Protein 4NES (pdb70)

Sequence (356 aa):
KLSIILGTRPEIIKLSPIIRALEKTNIDWHIIHTNQHYSENDKIFFEELNLPNPKYNLNIGSGTHGEQTGKLIEIEKVLLKEKPDVVVVQGDTNTVLAGALVASKLKIDVAHVEAGLRSFDRNPEEINRVLTDHISSYLFAPTEIAKNNLLREGIEENKIFVVGNTIVDATLQNLKIAEKNENVRAFFNSVVDDYFLLTLHRAENVDNKERLKNIVEGIFEIIEIYDKAIIFSIHPRTKKRLKEFNLFDKLKSNKKIKIIEPVGYLEFLLEKNAELILTDSGGVQEEACILKVPCITLRDNTERPETVEVGANILVGDNKEKLIKAVEILNKKRNWKNPFGNGKSGERIVRILTYG

Structure (mmCIF, N/CA/C/O backbone):
data_4NES
#
_entry.id   4NES
#
_cell.length_a   130.869
_cell.length_b   52.743
_cell.length_c   59.428
_cell.angle_alpha   90.00
_cell.angle_beta   94.62
_cell.angle_gamma   90.00
#
_symmetry.space_group_name_H-M   'C 1 2 1'
#
loop_
_entity.id
_entity.type
_entity.pdbx_description
1 polymer 'UDP-N-acetylglucosamine 2-epimerase'
2 non-polymer URIDINE-DIPHOSPHATE-N-ACETYLGLUCOSAMINE
3 non-polymer "URIDINE-5'-DIPHOSPHATE"
4 water water
#
loop_
_atom_site.group_PDB
_atom_site.id
_atom_site.type_symbol
_atom_site.label_atom_id
_atom_site.label_alt_id
_atom_site.label_comp_id
_atom_site.label_asym_id
_atom_site.label_entity_id
_atom_site.label_seq_id
_atom_site.pdbx_PDB_ins_code
_atom_site.Cartn_x
_atom_site.Cartn_y
_atom_site.Cartn_z
_atom_site.occupancy
_atom_site.B_iso_or_equiv
_atom_site.auth_seq_id
_atom_site.auth_comp_id
_atom_site.auth_asym_id
_atom_site.auth_atom_id
_atom_site.pdbx_PDB_model_num
ATOM 9 N N . LYS A 1 2 ? 47.996 23.890 10.184 1.00 19.63 2 LYS A N 1
ATOM 10 C CA . LYS A 1 2 ? 47.676 22.898 11.185 1.00 14.50 2 LYS A CA 1
ATOM 11 C C . LYS A 1 2 ? 48.041 23.448 12.556 1.00 12.94 2 LYS A C 1
ATOM 12 O O . LYS A 1 2 ? 49.136 23.991 12.759 1.00 15.63 2 LYS A O 1
ATOM 18 N N . LEU A 1 3 ? 47.132 23.272 13.504 1.00 11.36 3 LEU A N 1
ATOM 19 C CA . LEU A 1 3 ? 47.290 23.807 14.841 1.00 11.88 3 LEU A CA 1
ATOM 20 C C . LEU A 1 3 ? 47.228 22.665 15.846 1.00 11.06 3 LEU A C 1
ATOM 21 O O . LEU A 1 3 ? 46.348 21.807 15.761 1.00 11.50 3 LEU A O 1
ATOM 26 N N . SER A 1 4 ? 48.148 22.660 16.805 1.00 10.90 4 SER A N 1
ATOM 27 C CA . SER A 1 4 ? 48.083 21.707 17.913 1.00 11.05 4 SER A CA 1
ATOM 28 C C . SER A 1 4 ? 47.871 22.453 19.220 1.00 12.35 4 SER A C 1
ATOM 29 O O . SER A 1 4 ? 48.610 23.388 19.532 1.00 11.89 4 SER A O 1
ATOM 32 N N . ILE A 1 5 ? 46.864 22.047 19.982 1.00 8.91 5 ILE A N 1
ATOM 33 C CA . ILE A 1 5 ? 46.689 22.536 21.344 1.00 9.06 5 ILE A CA 1
ATOM 34 C C . ILE A 1 5 ? 47.320 21.522 22.276 1.00 8.80 5 ILE A C 1
ATOM 35 O O . ILE A 1 5 ? 47.018 20.332 22.192 1.00 11.65 5 ILE A O 1
ATOM 40 N N . ILE A 1 6 ? 48.220 21.976 23.143 1.00 7.44 6 ILE A N 1
ATOM 41 C CA . ILE A 1 6 ? 48.827 21.098 24.132 1.00 7.87 6 ILE A CA 1
ATOM 42 C C . ILE A 1 6 ? 48.343 21.516 25.512 1.00 9.70 6 ILE A C 1
ATOM 43 O O . ILE A 1 6 ? 48.484 22.677 25.888 1.00 10.59 6 ILE A O 1
ATOM 48 N N . LEU A 1 7 ? 47.756 20.575 26.248 1.00 6.85 7 LEU A N 1
ATOM 49 C CA . LEU A 1 7 ? 47.243 20.852 27.585 1.00 7.51 7 LEU A CA 1
ATOM 50 C C . LEU A 1 7 ? 47.511 19.681 28.523 1.00 8.73 7 LEU A C 1
ATOM 51 O O . LEU A 1 7 ? 47.794 18.564 28.084 1.00 8.61 7 LEU A O 1
ATOM 56 N N . GLY A 1 8 ? 47.397 19.938 29.819 1.00 9.06 8 GLY A N 1
ATOM 57 C CA . GLY A 1 8 ? 47.607 18.881 30.789 1.00 10.36 8 GLY A CA 1
ATOM 58 C C . GLY A 1 8 ? 46.690 18.843 31.999 1.00 8.01 8 GLY A C 1
ATOM 59 O O . GLY A 1 8 ? 46.514 17.782 32.574 1.00 9.44 8 GLY A O 1
ATOM 60 N N . THR A 1 9 ? 46.130 19.986 32.394 1.00 8.82 9 THR A N 1
ATOM 61 C CA . THR A 1 9 ? 45.549 20.135 33.740 1.00 8.79 9 THR A CA 1
ATOM 62 C C . THR A 1 9 ? 44.163 20.764 33.728 1.00 7.83 9 THR A C 1
ATOM 63 O O . THR A 1 9 ? 43.776 21.421 32.761 1.00 7.92 9 THR A O 1
ATOM 67 N N . ARG A 1 10 ? 43.439 20.574 34.830 1.00 6.64 10 ARG A N 1
ATOM 68 C CA . ARG A 1 10 ? 42.119 21.175 35.034 1.00 7.71 10 ARG A CA 1
ATOM 69 C C . ARG A 1 10 ? 41.959 22.636 34.556 1.00 7.98 10 ARG A C 1
ATOM 70 O O . ARG A 1 10 ? 41.098 22.909 33.722 1.00 7.72 10 ARG A O 1
ATOM 78 N N . PRO A 1 11 ? 42.767 23.582 35.076 1.00 7.29 11 PRO A N 1
ATOM 79 C CA . PRO A 1 11 ? 42.545 24.980 34.662 1.00 7.88 11 PRO A CA 1
ATOM 80 C C . PRO A 1 11 ? 42.793 25.230 33.182 1.00 8.85 11 PRO A C 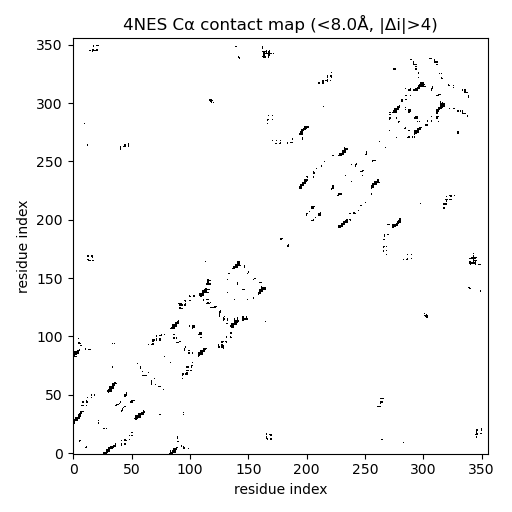1
ATOM 81 O O . PRO A 1 11 ? 42.125 26.092 32.601 1.00 9.06 11 PRO A O 1
ATOM 85 N N . GLU A 1 12 ? 43.723 24.498 32.574 1.00 6.84 12 GLU A N 1
ATOM 86 C CA . GLU A 1 12 ? 43.988 24.639 31.144 1.00 8.13 12 GLU A CA 1
ATOM 87 C C . GLU A 1 12 ? 42.789 24.209 30.328 1.00 7.75 12 GLU A C 1
ATOM 88 O O . GLU A 1 12 ? 42.457 24.844 29.324 1.00 9.21 12 GLU A O 1
ATOM 94 N N . ILE A 1 13 ? 42.146 23.116 30.733 1.00 7.10 13 ILE A N 1
ATOM 95 C CA . ILE A 1 13 ? 41.020 22.599 29.967 1.00 8.12 13 ILE A CA 1
ATOM 96 C C . ILE A 1 13 ? 39.907 23.648 29.958 1.00 7.72 13 ILE A C 1
ATOM 97 O O . ILE A 1 13 ? 39.314 23.959 28.912 1.00 9.05 13 ILE A O 1
ATOM 102 N N . ILE A 1 14 ? 39.649 24.225 31.121 1.00 7.22 14 ILE A N 1
ATOM 103 C CA . ILE A 1 14 ? 38.596 25.226 31.255 1.00 6.96 14 ILE A CA 1
ATOM 104 C C . ILE A 1 14 ? 38.933 26.467 30.422 1.00 6.70 14 ILE A C 1
ATOM 105 O O . ILE A 1 14 ? 38.094 26.951 29.649 1.00 7.43 14 ILE A O 1
ATOM 110 N N . LYS A 1 15 ? 40.160 26.964 30.543 1.00 7.47 15 LYS A N 1
ATOM 111 C CA . LYS A 1 15 ? 40.535 28.194 29.857 1.00 5.93 15 LYS A CA 1
ATOM 112 C C . LYS A 1 15 ? 40.758 28.037 28.355 1.00 8.47 15 LYS A C 1
ATOM 113 O O . LYS A 1 15 ? 40.719 29.019 27.614 1.00 8.33 15 LYS A O 1
ATOM 119 N N . LEU A 1 16 ? 40.985 26.810 27.902 1.00 7.29 16 LEU A N 1
ATOM 120 C CA . LEU A 1 16 ? 41.082 26.542 26.466 1.00 8.11 16 LEU A CA 1
ATOM 121 C C . LEU A 1 16 ? 39.726 26.258 25.841 1.00 7.85 16 LEU A C 1
ATOM 122 O O . LEU A 1 16 ? 39.586 26.333 24.618 1.00 8.15 16 LEU A O 1
ATOM 127 N N . SER A 1 17 ? 38.722 25.941 26.653 1.00 7.99 17 SER A N 1
ATOM 128 C CA . SER A 1 17 ? 37.395 25.641 26.105 1.00 8.62 17 SER A CA 1
ATOM 129 C C . SER A 1 17 ? 36.810 26.726 25.173 1.00 8.57 17 SER A C 1
ATOM 130 O O . SER A 1 17 ? 36.227 26.382 24.136 1.00 8.85 17 SER A O 1
ATOM 133 N N . PRO A 1 18 ? 36.986 28.025 25.498 1.00 8.38 18 PRO A N 1
ATOM 134 C CA . PRO A 1 18 ? 36.468 29.022 24.550 1.00 9.93 18 PRO A CA 1
ATOM 135 C C . PRO A 1 18 ? 37.247 29.069 23.241 1.00 8.94 18 PRO A C 1
ATOM 136 O O . PRO A 1 18 ? 36.675 29.450 22.203 1.00 9.25 18 PRO A O 1
ATOM 140 N N . ILE A 1 19 ? 38.529 28.715 23.276 1.00 8.42 19 ILE A N 1
ATOM 141 C CA . ILE A 1 19 ? 39.322 28.637 22.050 1.00 8.95 19 ILE A CA 1
ATOM 142 C C . ILE A 1 19 ? 38.868 27.460 21.193 1.00 8.36 19 ILE A C 1
ATOM 143 O O . ILE A 1 19 ? 38.695 27.584 19.964 1.00 9.06 19 ILE A O 1
ATOM 148 N N . ILE A 1 20 ? 38.622 26.328 21.841 1.00 10.09 20 ILE A N 1
ATOM 149 C CA . ILE A 1 20 ? 38.054 25.172 21.162 1.00 10.50 20 ILE A CA 1
ATOM 150 C C . ILE A 1 20 ? 36.686 25.500 20.555 1.00 10.16 20 ILE A C 1
ATOM 151 O O . ILE A 1 20 ? 36.432 25.145 19.392 1.00 10.56 20 ILE A O 1
ATOM 156 N N . ARG A 1 21 ? 35.822 26.199 21.294 1.00 11.17 21 ARG A N 1
ATOM 157 C CA . ARG A 1 21 ? 34.508 26.604 20.760 1.00 9.86 21 ARG A CA 1
ATOM 158 C C . ARG A 1 21 ? 34.677 27.427 19.481 1.00 12.51 21 ARG A C 1
ATOM 159 O O . ARG A 1 21 ? 33.960 27.234 18.478 1.00 12.64 21 ARG A O 1
ATOM 167 N N . ALA A 1 22 ? 35.652 28.328 19.503 1.00 10.00 22 ALA A N 1
ATOM 168 C CA . ALA A 1 22 ? 35.911 29.175 18.345 1.00 12.05 22 ALA A CA 1
ATOM 169 C C . ALA A 1 22 ? 36.493 28.387 17.171 1.00 10.66 22 ALA A C 1
ATOM 170 O O . ALA A 1 22 ? 36.073 28.579 16.026 1.00 11.96 22 ALA A O 1
ATOM 172 N N . LEU A 1 23 ? 37.452 27.503 17.441 1.00 10.95 23 LEU A N 1
ATOM 173 C CA . LEU A 1 23 ? 38.037 26.661 16.400 1.00 12.01 23 LEU A CA 1
ATOM 174 C C . LEU A 1 23 ? 37.007 25.782 15.696 1.00 12.74 23 LEU A C 1
ATOM 175 O O . LEU A 1 23 ? 37.134 25.515 14.495 1.00 12.29 23 LEU A O 1
ATOM 180 N N . GLU A 1 24 ? 36.002 25.325 16.439 1.00 12.29 24 GLU A N 1
ATOM 181 C CA . GLU A 1 24 ? 34.951 24.476 15.877 1.00 16.43 24 GLU A CA 1
ATOM 182 C C . GLU A 1 24 ? 34.130 25.180 14.810 1.00 15.81 24 GLU A C 1
ATOM 183 O O . GLU A 1 24 ? 33.486 24.524 13.989 1.00 22.17 24 GLU A O 1
ATOM 189 N N . LYS A 1 25 ? 34.147 26.506 14.815 1.00 12.56 25 LYS A N 1
ATOM 190 C CA . LYS A 1 25 ? 33.390 27.282 13.828 1.00 13.65 25 LYS A CA 1
ATOM 191 C C . LYS A 1 25 ? 34.232 27.629 12.606 1.00 18.57 25 LYS A C 1
ATOM 192 O O . LYS A 1 25 ? 33.812 28.433 11.770 1.00 27.41 25 LYS A O 1
ATOM 198 N N . THR A 1 26 ? 35.416 27.037 12.500 1.00 15.90 26 THR A N 1
ATOM 199 C CA . THR A 1 26 ? 36.317 27.333 11.393 1.00 14.92 26 THR A CA 1
ATOM 200 C C . THR A 1 26 ? 36.661 26.091 10.592 1.00 16.64 26 THR A C 1
ATOM 201 O O . THR A 1 26 ? 36.298 24.973 10.960 1.00 17.22 26 THR A O 1
ATOM 205 N N . ASN A 1 27 ? 37.395 26.296 9.497 1.00 12.60 27 ASN A N 1
ATOM 206 C CA . ASN A 1 27 ? 37.918 25.204 8.691 1.00 12.98 27 ASN A CA 1
ATOM 207 C C . ASN A 1 27 ? 39.335 24.785 9.091 1.00 13.18 27 ASN A C 1
ATOM 208 O O . ASN A 1 27 ? 40.002 24.040 8.364 1.00 15.67 27 ASN A O 1
ATOM 213 N N . ILE A 1 28 ? 39.801 25.256 10.245 1.00 12.19 28 ILE A N 1
ATOM 214 C CA . ILE A 1 28 ? 41.176 24.994 10.663 1.00 14.25 28 ILE A CA 1
ATOM 215 C C . ILE A 1 28 ? 41.340 23.517 11.023 1.00 13.33 28 ILE A C 1
ATOM 216 O O . ILE A 1 28 ? 40.459 22.919 11.650 1.00 16.94 28 ILE A O 1
ATOM 221 N N . ASP A 1 29 ? 42.452 22.933 10.588 1.00 14.11 29 ASP A N 1
ATOM 222 C CA . ASP A 1 29 ? 42.839 21.585 10.981 1.00 12.84 29 ASP A CA 1
ATOM 223 C C . ASP A 1 29 ? 43.537 21.659 12.341 1.00 12.84 29 ASP A C 1
ATOM 224 O O . ASP A 1 29 ? 44.660 22.155 12.443 1.00 14.68 29 ASP A O 1
ATOM 229 N N . TRP A 1 30 ? 42.871 21.167 13.375 1.00 11.37 30 TRP A N 1
ATOM 230 C CA . TRP A 1 30 ? 43.420 21.249 14.722 1.00 12.04 30 TRP A CA 1
ATOM 231 C C . TRP A 1 30 ? 43.101 20.006 15.537 1.00 12.89 30 TRP A C 1
ATOM 232 O O . TRP A 1 30 ? 42.108 19.316 15.291 1.00 15.69 30 TRP A O 1
ATOM 243 N N . HIS A 1 31 ? 43.944 19.737 16.528 1.00 11.83 31 HIS A N 1
ATOM 244 C CA . HIS A 1 31 ? 43.711 18.638 17.449 1.00 11.27 31 HIS A CA 1
ATOM 245 C C . HIS A 1 31 ? 44.369 18.941 18.778 1.00 9.49 31 HIS A C 1
ATOM 246 O O . HIS A 1 31 ? 45.129 19.909 18.895 1.00 11.99 31 HIS A O 1
ATOM 253 N N . ILE A 1 32 ? 44.075 18.105 19.768 1.00 10.59 32 ILE A N 1
ATOM 254 C CA . ILE A 1 32 ? 44.575 18.289 21.121 1.00 9.83 32 ILE A CA 1
ATOM 255 C C . ILE A 1 32 ? 45.583 17.201 21.444 1.00 10.27 32 ILE A C 1
ATOM 256 O O . ILE A 1 32 ? 45.343 16.004 21.208 1.00 10.71 32 ILE A O 1
ATOM 261 N N . ILE A 1 33 ? 46.715 17.632 21.990 1.00 8.76 33 ILE A N 1
ATOM 262 C CA . ILE A 1 33 ? 47.684 16.745 22.614 1.00 9.25 33 ILE A CA 1
ATOM 263 C C . ILE A 1 33 ? 47.549 16.923 24.125 1.00 9.77 33 ILE A C 1
ATOM 264 O O . ILE A 1 33 ? 47.763 18.014 24.662 1.00 8.77 33 ILE A O 1
ATOM 269 N N . HIS A 1 34 ? 47.172 15.849 24.809 1.00 9.51 34 HIS A N 1
ATOM 270 C CA . HIS A 1 34 ? 46.991 15.870 26.255 1.00 9.88 34 HIS A CA 1
ATOM 271 C C . HIS A 1 34 ? 48.206 15.187 26.895 1.00 10.36 34 HIS A C 1
ATOM 272 O O . HIS A 1 34 ? 48.508 14.038 26.575 1.00 10.22 34 HIS A O 1
ATOM 279 N N . THR A 1 35 ? 48.919 15.883 27.780 1.00 8.95 35 THR A N 1
ATOM 280 C CA . THR A 1 35 ? 50.039 15.247 28.471 1.00 8.58 35 THR A CA 1
ATOM 281 C C . THR A 1 35 ? 49.555 14.311 29.566 1.00 10.71 35 THR A C 1
ATOM 282 O O . THR A 1 35 ? 50.328 13.491 30.080 1.00 10.63 35 THR A O 1
ATOM 286 N N . ASN A 1 36 ? 48.288 14.464 29.948 1.00 9.81 36 ASN A N 1
ATOM 287 C CA . ASN A 1 36 ? 47.708 13.721 31.057 1.00 8.76 36 ASN A CA 1
ATOM 288 C C . ASN A 1 36 ? 48.480 13.974 32.340 1.00 8.84 36 ASN A C 1
ATOM 289 O O . ASN A 1 36 ? 48.625 13.076 33.168 1.00 10.90 36 ASN A O 1
ATOM 294 N N . GLN A 1 37 ? 48.970 15.205 32.489 1.00 8.39 37 GLN A N 1
ATOM 295 C CA . GLN A 1 37 ? 49.532 15.657 33.754 1.00 8.01 37 GLN A CA 1
ATOM 296 C C . GLN A 1 37 ? 48.502 15.440 34.854 1.00 8.78 37 GLN A C 1
ATOM 297 O O . GLN A 1 37 ? 48.816 14.913 35.921 1.00 10.35 37 GLN A O 1
ATOM 303 N N . HIS A 1 38 ? 47.264 15.851 34.573 1.00 8.11 38 HIS A N 1
ATOM 304 C CA . HIS A 1 38 ? 46.108 15.489 35.391 1.00 10.62 38 HIS A CA 1
ATOM 305 C C . HIS A 1 38 ? 45.389 14.317 34.750 1.00 9.82 38 HIS A C 1
ATOM 306 O O . HIS A 1 38 ? 45.274 14.258 33.522 1.00 12.34 38 HIS A O 1
ATOM 313 N N . TYR A 1 39 ? 44.905 13.395 35.583 1.00 10.88 39 TYR A N 1
ATOM 314 C CA . TYR A 1 39 ? 44.404 12.101 35.115 1.00 10.24 39 TYR A CA 1
ATOM 315 C C . TYR A 1 39 ? 43.207 11.623 35.931 1.00 10.60 39 TYR A C 1
ATOM 316 O O . TYR A 1 39 ? 42.388 10.846 35.428 1.00 11.90 39 TYR A O 1
ATOM 325 N N . SER A 1 40 ? 43.104 12.058 37.185 1.00 11.57 40 SER A N 1
ATOM 326 C CA . SER A 1 40 ? 41.947 11.693 38.001 1.00 10.76 40 SER A CA 1
ATOM 327 C C . SER A 1 40 ? 40.696 12.211 37.303 1.00 10.61 40 SER A C 1
ATOM 328 O O . SER A 1 40 ? 40.712 13.305 36.742 1.00 11.77 40 SER A O 1
ATOM 331 N N . GLU A 1 41 ? 39.622 11.422 37.304 1.00 11.26 41 GLU A N 1
ATOM 332 C CA . GLU A 1 41 ? 38.428 11.783 36.540 1.00 12.88 41 GLU A CA 1
ATOM 333 C C . GLU A 1 41 ? 37.852 13.146 36.913 1.00 11.22 41 GLU A C 1
ATOM 334 O O . GLU A 1 41 ? 37.457 13.918 36.037 1.00 10.41 41 GLU A O 1
ATOM 340 N N . ASN A 1 42 ? 37.831 13.451 38.205 1.00 10.91 42 ASN A N 1
ATOM 341 C CA . ASN A 1 42 ? 37.342 14.758 38.655 1.00 12.39 42 ASN A CA 1
ATOM 342 C C . ASN A 1 42 ? 38.300 15.936 38.435 1.00 11.90 42 ASN A C 1
ATOM 343 O O . ASN A 1 42 ? 37.973 17.066 38.803 1.00 12.07 42 ASN A O 1
ATOM 356 N N . ASP A 1 44 ? 39.866 16.037 35.229 1.00 10.43 44 ASP A N 1
ATOM 357 C CA . ASP A 1 44 ? 40.162 15.921 33.808 1.00 10.35 44 ASP A CA 1
ATOM 358 C C . ASP A 1 44 ? 38.949 15.517 32.969 1.00 9.94 44 ASP A C 1
ATOM 359 O O . ASP A 1 44 ? 38.356 16.361 32.292 1.00 10.01 44 ASP A O 1
ATOM 364 N N . LYS A 1 45 ? 38.581 14.239 33.034 1.00 10.03 45 LYS A N 1
ATOM 365 C CA . LYS A 1 45 ? 37.446 13.692 32.283 1.00 10.71 45 LYS A CA 1
ATOM 366 C C . LYS A 1 45 ? 36.175 14.519 32.456 1.00 11.56 45 LYS A C 1
ATOM 367 O O . LYS A 1 45 ? 35.484 14.804 31.477 1.00 11.44 45 LYS A O 1
ATOM 373 N N . ILE A 1 46 ? 35.892 14.946 33.686 1.00 8.04 46 ILE A N 1
ATOM 374 C CA . ILE A 1 46 ? 34.657 15.675 33.943 1.00 9.81 46 ILE A CA 1
ATOM 375 C C . ILE A 1 46 ? 34.590 16.984 33.156 1.00 9.38 46 ILE A C 1
ATOM 376 O O . ILE A 1 46 ? 33.507 17.428 32.776 1.00 11.64 46 ILE A O 1
ATOM 381 N N . PHE A 1 47 ? 35.740 17.594 32.886 1.00 9.69 47 PHE A N 1
ATOM 382 C CA . PHE A 1 47 ? 35.761 18.850 32.159 1.00 10.37 47 PHE A CA 1
ATOM 383 C C . PHE A 1 47 ? 35.573 18.648 30.673 1.00 9.28 47 PHE A C 1
ATOM 384 O O . PHE A 1 47 ? 34.886 19.431 30.022 1.00 11.73 47 PHE A O 1
ATOM 392 N N . PHE A 1 48 ? 36.170 17.590 30.135 1.00 10.14 48 PHE A N 1
ATOM 393 C CA . PHE A 1 48 ? 35.917 17.245 28.746 1.00 10.98 48 PHE A CA 1
ATOM 394 C C . PHE A 1 48 ? 34.435 16.961 28.527 1.00 10.76 48 PHE A C 1
ATOM 395 O O . PHE A 1 48 ? 33.879 17.328 27.494 1.00 13.53 48 PHE A O 1
ATOM 403 N N . GLU A 1 49 ? 33.797 16.320 29.504 1.00 9.72 49 GLU A N 1
ATOM 404 C CA . GLU A 1 49 ? 32.371 16.027 29.407 1.00 10.84 49 GLU A CA 1
ATOM 405 C C . GLU A 1 49 ? 31.494 17.274 29.546 1.00 11.56 49 GLU A C 1
ATOM 406 O O . GLU A 1 49 ? 30.657 17.556 28.684 1.00 12.33 49 GLU A O 1
ATOM 412 N N . GLU A 1 50 ? 31.663 18.014 30.636 1.00 10.75 50 GLU A N 1
ATOM 413 C CA . GLU A 1 50 ? 30.774 19.139 30.895 1.00 9.78 50 GLU A CA 1
ATOM 414 C C . GLU A 1 50 ? 30.952 20.258 29.878 1.00 11.52 50 GLU A C 1
ATOM 415 O O . GLU A 1 50 ? 30.008 20.984 29.584 1.00 13.45 50 GLU A O 1
ATOM 421 N N . LEU A 1 51 ? 32.164 20.392 29.344 1.00 12.07 51 LEU A N 1
ATOM 422 C CA . LEU A 1 51 ? 32.461 21.467 28.406 1.00 9.24 51 LEU A CA 1
ATOM 423 C C . LEU A 1 51 ? 32.330 21.018 26.955 1.00 11.23 51 LEU A C 1
ATOM 424 O O . LEU A 1 51 ? 32.642 21.785 26.042 1.00 12.27 51 LEU A O 1
ATOM 429 N N . ASN A 1 52 ? 31.866 19.783 26.761 1.00 12.26 52 ASN A N 1
ATOM 430 C CA . ASN A 1 52 ? 31.556 19.271 25.420 1.00 13.82 52 ASN A CA 1
ATOM 431 C C . ASN A 1 52 ? 32.777 19.363 24.500 1.00 13.21 52 ASN A C 1
ATOM 432 O O . ASN A 1 52 ? 32.709 19.878 23.377 1.00 16.26 52 ASN A O 1
ATOM 437 N N . LEU A 1 53 ? 33.908 18.859 24.990 1.00 12.33 53 LEU A N 1
ATOM 438 C CA . LEU A 1 53 ? 35.175 18.934 24.268 1.00 13.56 53 LEU A CA 1
ATOM 439 C C . LEU A 1 53 ? 35.494 17.606 23.599 1.00 12.61 53 LEU A C 1
ATOM 440 O O . LEU A 1 53 ? 35.147 16.545 24.123 1.00 13.08 53 LEU A O 1
ATOM 445 N N . PRO A 1 54 ? 36.169 17.656 22.440 1.00 15.75 54 PRO A N 1
ATOM 446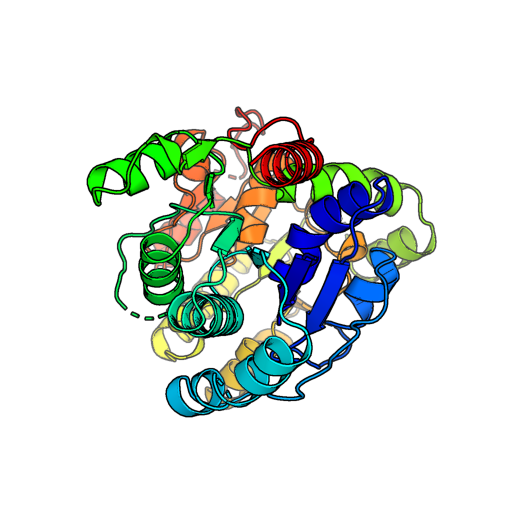 C CA . PRO A 1 54 ? 36.502 16.410 21.749 1.00 15.30 54 PRO A CA 1
ATOM 447 C C . PRO A 1 54 ? 37.623 15.653 22.447 1.00 16.28 54 PRO A C 1
ATOM 448 O O . PRO A 1 54 ? 38.425 16.245 23.182 1.00 14.36 54 PRO A O 1
ATOM 452 N N . ASN A 1 55 ? 37.681 14.348 22.212 1.00 15.00 55 ASN A N 1
ATOM 453 C CA . ASN A 1 55 ? 38.780 13.544 22.723 1.00 17.32 55 ASN A CA 1
ATOM 454 C C . ASN A 1 55 ? 40.102 14.028 22.157 1.00 16.21 55 ASN A C 1
ATOM 455 O O . ASN A 1 55 ? 40.198 14.347 20.969 1.00 18.40 55 ASN A O 1
ATOM 460 N N . PRO A 1 56 ? 41.131 14.087 23.008 1.00 13.87 56 PRO A N 1
ATOM 461 C CA . PRO A 1 56 ? 42.470 14.362 22.490 1.00 11.32 56 PRO A CA 1
ATOM 462 C C . PRO A 1 56 ? 42.878 13.328 21.443 1.00 12.72 56 PRO A C 1
ATOM 463 O O . PRO A 1 56 ? 42.505 12.154 21.547 1.00 14.13 56 PRO A O 1
ATOM 467 N N . LYS A 1 57 ? 43.631 13.763 20.439 1.00 12.32 57 LYS A N 1
ATOM 468 C CA . LYS A 1 57 ? 44.181 12.836 19.459 1.00 11.64 57 LYS A CA 1
ATOM 469 C C . LYS A 1 57 ? 45.340 12.044 20.061 1.00 12.61 57 LYS A C 1
ATOM 470 O O . LYS A 1 57 ? 45.554 10.877 19.716 1.00 14.80 57 LYS A O 1
ATOM 476 N N . TYR A 1 58 ? 46.084 12.685 20.963 1.00 9.83 58 TYR A N 1
ATOM 477 C CA . TYR A 1 58 ? 47.212 12.049 21.634 1.00 11.21 58 TYR A CA 1
ATOM 478 C C . TYR A 1 58 ? 47.074 12.183 23.136 1.00 9.71 58 TYR A C 1
ATOM 479 O O . TYR A 1 58 ? 46.747 13.258 23.644 1.00 11.92 58 TYR A O 1
ATOM 488 N N . ASN A 1 59 ? 47.314 11.077 23.833 1.00 11.44 59 ASN A N 1
ATOM 489 C CA . ASN A 1 59 ? 47.426 11.063 25.286 1.00 11.11 59 ASN A CA 1
ATOM 490 C C . ASN A 1 59 ? 48.806 10.537 25.639 1.00 12.14 59 ASN A C 1
ATOM 491 O O . ASN A 1 59 ? 49.147 9.396 25.309 1.00 13.59 59 ASN A O 1
ATOM 496 N N . LEU A 1 60 ? 49.615 11.367 26.287 1.00 10.88 60 LEU A N 1
ATOM 497 C CA . LEU A 1 60 ? 51.010 11.009 26.530 1.00 9.89 60 LEU A CA 1
ATOM 498 C C . LEU A 1 60 ? 51.212 10.258 27.851 1.00 11.73 60 LEU A C 1
ATOM 499 O O . LEU A 1 60 ? 52.258 9.643 28.065 1.00 13.73 60 LEU A O 1
ATOM 504 N N . ASN A 1 61 ? 50.206 10.315 28.725 1.00 10.55 61 ASN A N 1
ATOM 505 C CA . ASN A 1 61 ? 50.194 9.542 29.972 1.00 11.48 61 ASN A CA 1
ATOM 506 C C . ASN A 1 61 ? 51.394 9.826 30.885 1.00 13.57 61 ASN A C 1
ATOM 507 O O . ASN A 1 61 ? 51.949 8.912 31.492 1.00 14.86 61 ASN A O 1
ATOM 512 N N . ILE A 1 62 ? 51.782 11.095 30.989 1.00 11.76 62 ILE A N 1
ATOM 513 C CA . ILE A 1 62 ? 52.949 11.479 31.780 1.00 11.01 62 ILE A CA 1
ATOM 514 C C . ILE A 1 62 ? 52.647 11.427 33.274 1.00 12.28 62 ILE A C 1
ATOM 515 O O . ILE A 1 62 ? 53.426 10.885 34.068 1.00 13.24 62 ILE A O 1
ATOM 520 N N . GLY A 1 63 ? 51.524 12.022 33.664 1.00 11.04 63 GLY A N 1
ATOM 521 C CA . GLY A 1 63 ? 51.113 12.006 35.055 1.00 11.21 63 GLY A CA 1
ATOM 522 C C . GLY A 1 63 ? 52.032 12.758 35.987 1.00 10.37 63 GLY A C 1
ATOM 523 O O . GLY A 1 63 ? 52.678 13.740 35.595 1.00 11.89 63 GLY A O 1
ATOM 524 N N . SER A 1 64 ? 52.100 12.273 37.222 1.00 10.86 64 SER A N 1
ATOM 525 C CA . SER A 1 64 ? 52.776 12.971 38.301 1.00 11.56 64 SER A CA 1
ATOM 526 C C . SER A 1 64 ? 54.257 12.646 38.398 1.00 11.12 64 SER A C 1
ATOM 527 O O . SER A 1 64 ? 54.722 11.610 37.917 1.00 15.50 64 SER A O 1
ATOM 530 N N . GLY A 1 65 ? 54.988 13.545 39.043 1.00 11.52 65 GLY A N 1
ATOM 531 C CA . GLY A 1 65 ? 56.397 13.335 39.302 1.00 12.18 65 GLY A CA 1
ATOM 532 C C . GLY A 1 65 ? 57.022 14.633 39.740 1.00 12.76 65 GLY A C 1
ATOM 533 O O . GLY A 1 65 ? 56.355 15.671 39.811 1.00 13.38 65 GLY A O 1
ATOM 534 N N . THR A 1 66 ? 58.314 14.583 40.036 1.00 12.39 66 THR A N 1
ATOM 535 C CA . THR A 1 66 ? 59.038 15.799 40.351 1.00 11.24 66 THR A CA 1
ATOM 536 C C . THR A 1 66 ? 59.212 16.599 39.062 1.00 10.35 66 THR A C 1
ATOM 537 O O . THR A 1 66 ? 58.974 16.083 37.972 1.00 10.48 66 THR A O 1
ATOM 541 N N . HIS A 1 67 ? 59.610 17.858 39.188 1.00 9.72 67 HIS A N 1
ATOM 542 C CA . HIS A 1 67 ? 59.614 18.767 38.043 1.00 10.40 67 HIS A CA 1
ATOM 543 C C . HIS A 1 67 ? 60.494 18.298 36.900 1.00 9.29 67 HIS A C 1
ATOM 544 O O . HIS A 1 67 ? 60.095 18.345 35.749 1.00 10.19 67 HIS A O 1
ATOM 551 N N . GLY A 1 68 ? 61.710 17.862 37.207 1.00 10.41 68 GLY A N 1
ATOM 552 C CA . GLY A 1 68 ? 62.621 17.445 36.155 1.00 11.25 68 GLY A CA 1
ATOM 553 C C . GLY A 1 68 ? 62.149 16.174 35.482 1.00 11.74 68 GLY A C 1
ATOM 554 O O . GLY A 1 68 ? 62.178 16.062 34.253 1.00 10.90 68 GLY A O 1
ATOM 555 N N . GLU A 1 69 ? 61.680 15.223 36.285 1.00 10.25 69 GLU A N 1
ATOM 556 C CA . GLU A 1 69 ? 61.141 13.968 35.772 1.00 12.34 69 GLU A CA 1
ATOM 557 C C . GLU A 1 69 ? 59.931 14.208 34.862 1.00 11.48 69 GLU A C 1
ATOM 558 O O . GLU A 1 69 ? 59.877 13.726 33.730 1.00 11.63 69 GLU A O 1
ATOM 564 N N . GLN A 1 70 ? 58.971 14.977 35.355 1.00 10.79 70 GLN A N 1
ATOM 565 C CA . GLN A 1 70 ? 57.729 15.218 34.639 1.00 10.35 70 GLN A CA 1
ATOM 566 C C . GLN A 1 70 ? 57.970 16.056 33.385 1.00 9.82 70 GLN A C 1
ATOM 567 O O . GLN A 1 70 ? 57.521 15.698 32.294 1.00 9.26 70 GLN A O 1
ATOM 573 N N . THR A 1 71 ? 58.705 17.157 33.532 1.00 9.99 71 THR A N 1
ATOM 574 C CA . THR A 1 71 ? 58.968 18.035 32.393 1.00 8.87 71 THR A CA 1
ATOM 575 C C . THR A 1 71 ? 59.841 17.318 31.358 1.00 8.85 71 THR A C 1
ATOM 576 O O . THR A 1 71 ? 59.608 17.438 30.162 1.00 9.23 71 THR A O 1
ATOM 580 N N . GLY A 1 72 ? 60.834 16.561 31.822 1.00 9.34 72 GLY A N 1
ATOM 581 C CA . GLY A 1 72 ? 61.697 15.806 30.925 1.00 11.06 72 GLY A CA 1
ATOM 582 C C . GLY A 1 72 ? 60.958 14.782 30.078 1.00 10.12 72 GLY A C 1
ATOM 583 O O . GLY A 1 72 ? 61.147 14.711 28.859 1.00 9.12 72 GLY A O 1
ATOM 584 N N . LYS A 1 73 ? 60.102 13.988 30.716 1.00 9.16 73 LYS A N 1
ATOM 585 C CA . LYS A 1 73 ? 59.271 13.045 29.981 1.00 10.59 73 LYS A CA 1
ATOM 586 C C . LYS A 1 73 ? 58.384 13.778 28.970 1.00 8.46 73 LYS A C 1
ATOM 587 O O . LYS A 1 73 ? 58.176 13.306 27.848 1.00 10.33 73 LYS A O 1
ATOM 601 N N . LEU A 1 75 ? 59.055 16.659 27.413 1.00 8.41 75 LEU A N 1
ATOM 602 C CA . LEU A 1 75 ? 59.862 17.083 26.264 1.00 10.33 75 LEU A CA 1
ATOM 603 C C . LEU A 1 75 ? 60.066 15.924 25.300 1.00 11.54 75 LEU A C 1
ATOM 604 O O . LEU A 1 75 ? 59.929 16.085 24.084 1.00 12.30 75 LEU A O 1
ATOM 609 N N . ILE A 1 76 ? 60.404 14.756 25.837 1.00 9.30 76 ILE A N 1
ATOM 610 C CA . ILE A 1 76 ? 60.606 13.581 24.992 1.00 9.63 76 ILE A CA 1
ATOM 611 C C . ILE A 1 76 ? 59.343 13.202 24.223 1.00 10.92 76 ILE A C 1
ATOM 612 O O . ILE A 1 76 ? 59.383 13.006 23.004 1.00 11.31 76 ILE A O 1
ATOM 617 N N . GLU A 1 77 ? 58.224 13.113 24.926 1.00 9.70 77 GLU A N 1
ATOM 618 C CA . GLU A 1 77 ? 57.009 12.587 24.317 1.00 10.05 77 GLU A CA 1
ATOM 619 C C . GLU A 1 77 ? 56.282 13.595 23.438 1.00 9.84 77 GLU A C 1
ATOM 620 O O . GLU A 1 77 ? 55.738 13.222 22.399 1.00 11.32 77 GLU A O 1
ATOM 626 N N . ILE A 1 78 ? 56.288 14.865 23.829 1.00 9.06 78 ILE A N 1
ATOM 627 C CA . ILE A 1 78 ? 55.676 15.889 22.992 1.00 9.98 78 ILE A CA 1
ATOM 628 C C . ILE A 1 78 ? 56.466 16.000 21.695 1.00 8.44 78 ILE A C 1
ATOM 629 O O . ILE A 1 78 ? 55.891 16.148 20.625 1.00 10.89 78 ILE A O 1
ATOM 634 N N . GLU A 1 79 ? 57.788 15.904 21.771 1.00 8.97 79 GLU A N 1
ATOM 635 C CA . GLU A 1 79 ? 58.582 16.031 20.559 1.00 10.10 79 GLU A CA 1
ATOM 636 C C . GLU A 1 79 ? 58.291 14.921 19.558 1.00 11.65 79 GLU A C 1
ATOM 637 O O . GLU A 1 79 ? 58.254 15.173 18.357 1.00 11.90 79 GLU A O 1
ATOM 643 N N . LYS A 1 80 ? 58.075 13.702 20.042 1.00 11.06 80 LYS A N 1
ATOM 644 C CA . LYS A 1 80 ? 57.726 12.601 19.149 1.00 11.34 80 LYS A CA 1
ATOM 645 C C . LYS A 1 80 ? 56.464 12.918 18.348 1.00 12.40 80 LYS A C 1
ATOM 646 O O . LYS A 1 80 ? 56.417 12.700 17.130 1.00 13.05 80 LYS A O 1
ATOM 652 N N . VAL A 1 81 ? 55.453 13.460 19.022 1.00 10.61 81 VAL A N 1
ATOM 653 C CA . VAL A 1 81 ? 54.221 13.836 18.348 1.00 11.50 81 VAL A CA 1
ATOM 654 C C . VAL A 1 81 ? 54.424 14.982 17.365 1.00 11.89 81 VAL A C 1
ATOM 655 O O . VAL A 1 81 ? 53.960 14.908 16.226 1.00 12.52 81 VAL A O 1
ATOM 659 N N . LEU A 1 82 ? 55.131 16.030 17.783 1.00 12.20 82 LEU A N 1
ATOM 660 C CA . LEU A 1 82 ? 55.296 17.195 16.913 1.00 12.42 82 LEU A CA 1
ATOM 661 C C . LEU A 1 82 ? 56.163 16.907 15.688 1.00 12.21 82 LEU A C 1
ATOM 662 O O . LEU A 1 82 ? 55.944 17.494 14.624 1.00 13.01 82 LEU A O 1
ATOM 667 N N . LEU A 1 83 ? 57.138 16.010 15.829 1.00 11.90 83 LEU A N 1
ATOM 668 C CA . LEU A 1 83 ? 57.934 15.566 14.682 1.00 16.30 83 LEU A CA 1
ATOM 669 C C . LEU A 1 83 ? 57.097 14.808 13.653 1.00 16.09 83 LEU A C 1
ATOM 670 O O . LEU A 1 83 ? 57.385 14.856 12.454 1.00 17.17 83 LEU A O 1
ATOM 675 N N . LYS A 1 84 ? 56.073 14.102 14.124 1.00 14.99 84 LYS A N 1
ATOM 676 C CA . LYS A 1 84 ? 55.195 13.352 13.242 1.00 16.94 84 LYS A CA 1
ATOM 677 C C . LYS A 1 84 ? 54.145 14.246 12.606 1.00 17.10 84 LYS A C 1
ATOM 678 O O . LYS A 1 84 ? 53.947 14.211 11.388 1.00 19.71 84 LYS A O 1
ATOM 684 N N . GLU A 1 85 ? 53.481 15.052 13.429 1.00 14.48 85 GLU A N 1
ATOM 685 C CA . GLU A 1 85 ? 52.330 15.831 12.982 1.00 16.33 85 GLU A CA 1
ATOM 686 C C . GLU A 1 85 ? 52.686 17.162 12.336 1.00 13.64 85 GLU A C 1
ATOM 687 O O . GLU A 1 85 ? 51.930 17.680 11.516 1.00 15.54 85 GLU A O 1
ATOM 693 N N . LYS A 1 86 ? 53.837 17.715 12.703 1.00 15.21 86 LYS A N 1
ATOM 694 C CA . LYS A 1 86 ? 54.317 18.965 12.114 1.00 14.14 86 LYS A CA 1
ATOM 695 C C . LYS A 1 86 ? 53.283 20.093 11.998 1.00 13.44 86 LYS A C 1
ATOM 696 O O . LYS A 1 86 ? 53.046 20.613 10.907 1.00 15.95 86 LYS A O 1
ATOM 702 N N . PRO A 1 87 ? 52.666 20.489 13.124 1.00 13.10 87 PRO A N 1
ATOM 703 C CA . PRO A 1 87 ? 51.775 21.650 13.045 1.00 11.80 87 PRO A CA 1
ATOM 704 C C . PRO A 1 87 ? 52.616 22.887 12.800 1.00 10.30 87 PRO A C 1
ATOM 705 O O . PRO A 1 87 ? 53.834 22.849 13.028 1.00 15.65 87 PRO A O 1
ATOM 709 N N . ASP A 1 88 ? 52.022 23.982 12.353 1.00 13.38 88 ASP A N 1
ATOM 710 C CA . ASP A 1 88 ? 52.844 25.181 12.269 1.00 21.03 88 ASP A CA 1
ATOM 711 C C . ASP A 1 88 ? 52.549 26.192 13.377 1.00 13.75 88 ASP A C 1
ATOM 712 O O . ASP A 1 88 ? 53.229 27.206 13.481 1.00 16.15 88 ASP A O 1
ATOM 717 N N . VAL A 1 89 ? 51.541 25.912 14.204 1.00 10.95 89 VAL A N 1
ATOM 718 C CA . VAL A 1 89 ? 51.359 26.659 15.448 1.00 10.85 89 VAL A CA 1
ATOM 719 C C . VAL A 1 89 ? 51.010 25.698 16.584 1.00 9.42 89 VAL A C 1
ATOM 720 O O . VAL A 1 89 ? 50.231 24.758 16.398 1.00 11.47 89 VAL A O 1
ATOM 724 N N . VAL A 1 90 ? 51.612 25.933 17.749 1.00 9.66 90 VAL A N 1
ATOM 725 C CA . VAL A 1 90 ? 51.268 25.244 18.986 1.00 9.62 90 VAL A CA 1
ATOM 726 C C . VAL A 1 90 ? 50.662 26.249 19.957 1.00 8.95 90 VAL A C 1
ATOM 727 O O . VAL A 1 90 ? 51.220 27.330 20.182 1.00 11.82 90 VAL A O 1
ATOM 731 N N . VAL A 1 91 ? 49.514 25.896 20.528 1.00 9.00 91 VAL A N 1
ATOM 732 C CA . VAL A 1 91 ? 48.846 26.750 21.502 1.00 8.31 91 VAL A CA 1
ATOM 733 C C . VAL A 1 91 ? 48.986 26.135 22.890 1.00 9.26 91 VAL A C 1
ATOM 734 O O . VAL A 1 91 ? 48.683 24.953 23.081 1.00 10.32 91 VAL A O 1
ATOM 738 N N . VAL A 1 92 ? 49.464 26.933 23.849 1.00 7.22 92 VAL A N 1
ATOM 739 C CA . VAL A 1 92 ? 49.527 26.520 25.249 1.00 8.41 92 VAL A CA 1
ATOM 740 C C . VAL A 1 92 ? 48.925 27.610 26.114 1.00 8.20 92 VAL A C 1
ATOM 741 O O . VAL A 1 92 ? 49.017 28.797 25.788 1.00 9.47 92 VAL A O 1
ATOM 745 N N . GLN A 1 93 ? 48.305 27.204 27.219 1.00 8.12 93 GLN A N 1
ATOM 746 C CA . GLN A 1 93 ? 47.584 28.143 28.073 1.00 7.88 93 GLN A CA 1
ATOM 747 C C . GLN A 1 93 ? 48.127 28.130 29.475 1.00 8.49 93 GLN A C 1
ATOM 748 O O . GLN A 1 93 ? 48.095 27.107 30.143 1.00 10.69 93 GLN A O 1
ATOM 754 N N . GLY A 1 94 ? 48.593 29.281 29.930 1.00 7.91 94 GLY A N 1
ATOM 755 C CA . GLY A 1 94 ? 48.906 29.449 31.340 1.00 7.62 94 GLY A CA 1
ATOM 756 C C . GLY A 1 94 ? 50.345 29.170 31.747 1.00 8.66 94 GLY A C 1
ATOM 757 O O . GLY A 1 94 ? 51.305 29.658 31.136 1.00 11.13 94 GLY A O 1
ATOM 758 N N . ASP A 1 95 ? 50.498 28.387 32.809 1.00 8.45 95 ASP A N 1
ATOM 759 C CA . ASP A 1 95 ? 51.780 28.355 33.502 1.00 7.07 95 ASP A CA 1
ATOM 760 C C . ASP A 1 95 ? 52.143 27.018 34.166 1.00 7.68 95 ASP A C 1
ATOM 761 O O . ASP A 1 95 ? 52.959 26.976 35.096 1.00 7.37 95 ASP A O 1
ATOM 766 N N . THR A 1 96 ? 51.577 25.924 33.688 1.00 8.47 96 THR A N 1
ATOM 767 C CA . THR A 1 96 ? 51.882 24.613 34.248 1.00 7.50 96 THR A CA 1
ATOM 768 C C . THR A 1 96 ? 53.136 24.048 33.593 1.00 6.74 96 THR A C 1
ATOM 769 O O . THR A 1 96 ? 53.632 24.595 32.607 1.00 7.88 96 THR A O 1
ATOM 773 N N . ASN A 1 97 ? 53.645 22.942 34.127 1.00 6.76 97 ASN A N 1
ATOM 774 C CA . ASN A 1 97 ? 54.787 22.284 33.492 1.00 8.87 97 ASN A CA 1
ATOM 775 C C . ASN A 1 97 ? 54.479 21.847 32.058 1.00 7.35 97 ASN A C 1
ATOM 776 O O . ASN A 1 97 ? 55.360 21.860 31.204 1.00 7.18 97 ASN A O 1
ATOM 781 N N . THR A 1 98 ? 53.225 21.481 31.800 1.00 7.63 98 THR A N 1
ATOM 782 C CA . THR A 1 98 ? 52.800 21.133 30.455 1.00 6.86 98 THR A CA 1
ATOM 783 C C . THR A 1 98 ? 53.017 22.293 29.485 1.00 7.63 98 THR A C 1
ATOM 784 O O . THR A 1 98 ? 53.482 22.090 28.360 1.00 8.27 98 THR A O 1
ATOM 788 N N . VAL A 1 99 ? 52.701 23.510 29.928 1.00 8.00 99 VAL A N 1
ATOM 789 C CA . VAL A 1 99 ? 52.857 24.702 29.098 1.00 6.92 99 VAL A CA 1
ATOM 790 C C . VAL A 1 99 ? 54.321 24.912 28.721 1.00 8.19 99 VAL A C 1
ATOM 791 O O . VAL A 1 99 ? 54.656 25.117 27.551 1.00 9.05 99 VAL A O 1
ATOM 795 N N . LEU A 1 100 ? 55.195 24.870 29.717 1.00 8.53 100 LEU A N 1
ATOM 796 C CA . LEU A 1 100 ? 56.614 25.063 29.461 1.00 9.58 100 LEU A CA 1
ATOM 797 C C . LEU A 1 100 ? 57.156 23.989 28.527 1.00 9.44 100 LEU A C 1
ATOM 798 O O . LEU A 1 100 ? 57.877 24.294 27.584 1.00 8.37 100 LEU A O 1
ATOM 803 N N . ALA A 1 101 ? 56.788 22.734 28.766 1.00 7.30 101 ALA A N 1
ATOM 804 C CA . ALA A 1 101 ? 57.316 21.640 27.955 1.00 10.09 101 ALA A CA 1
ATOM 805 C C . ALA A 1 101 ? 56.855 21.788 26.508 1.00 7.67 101 ALA A C 1
ATOM 806 O O . ALA A 1 101 ? 57.643 21.634 25.576 1.00 8.69 101 ALA A O 1
ATOM 808 N N . GLY A 1 102 ? 55.575 22.094 26.320 1.00 8.58 102 GLY A N 1
ATOM 809 C CA . GLY A 1 102 ? 55.063 22.275 24.974 1.00 9.60 102 GLY A CA 1
ATOM 810 C C . GLY A 1 102 ? 55.777 23.392 24.240 1.00 7.31 102 GLY A C 1
ATOM 811 O O . GLY A 1 102 ? 56.143 23.240 23.067 1.00 8.24 102 GLY A O 1
ATOM 812 N N . ALA A 1 103 ? 55.955 24.525 24.916 1.00 7.57 103 ALA A N 1
ATOM 813 C CA . ALA A 1 103 ? 56.620 25.682 24.307 1.00 9.00 103 ALA A CA 1
ATOM 814 C C . ALA A 1 103 ? 58.086 25.408 23.980 1.00 9.18 103 ALA A C 1
ATOM 815 O O . ALA A 1 103 ? 58.574 25.801 22.915 1.00 8.48 103 ALA A O 1
ATOM 817 N N . LEU A 1 104 ? 58.783 24.753 24.900 1.00 7.91 104 LEU A N 1
ATOM 818 C CA . LEU A 1 104 ? 60.188 24.461 24.705 1.00 9.97 104 LEU A CA 1
ATOM 819 C C . LEU A 1 104 ? 60.404 23.489 23.546 1.00 7.41 104 LEU A C 1
ATOM 820 O O . LEU A 1 104 ? 61.328 23.671 22.752 1.00 8.79 104 LEU A O 1
ATOM 825 N N . VAL A 1 105 ? 59.560 22.467 23.433 1.00 8.55 105 VAL A N 1
ATOM 826 C CA . VAL A 1 105 ? 59.686 21.545 22.312 1.00 8.25 105 VAL A CA 1
ATOM 827 C C . VAL A 1 105 ? 59.446 22.285 21.002 1.00 7.31 105 VAL A C 1
ATOM 828 O O . VAL A 1 105 ? 60.238 22.185 20.067 1.00 9.47 105 VAL A O 1
ATOM 832 N N . ALA A 1 106 ? 58.347 23.030 20.943 1.00 7.79 106 ALA A N 1
ATOM 833 C CA . ALA A 1 106 ? 57.980 23.729 19.720 1.00 7.80 106 ALA A CA 1
ATOM 834 C C . ALA A 1 106 ? 59.043 24.731 19.284 1.00 9.85 106 ALA A C 1
ATOM 835 O O . ALA A 1 106 ? 59.394 24.799 18.110 1.00 9.92 106 ALA A O 1
ATOM 837 N N . SER A 1 107 ? 59.579 25.488 20.234 1.00 10.82 107 SER A N 1
ATOM 838 C CA . SER A 1 107 ? 60.583 26.501 19.925 1.00 11.53 107 SER A CA 1
ATOM 839 C C . SER A 1 107 ? 61.826 25.911 19.264 1.00 11.62 107 SER A C 1
ATOM 840 O O . SER A 1 107 ? 62.345 26.479 18.304 1.00 11.76 107 SER A O 1
ATOM 843 N N . LYS A 1 108 ? 62.301 24.770 19.753 1.00 9.09 108 LYS A N 1
ATOM 844 C CA . LYS A 1 108 ? 63.484 24.154 19.159 1.00 9.83 108 LYS A CA 1
ATOM 845 C C . LYS A 1 108 ? 63.185 23.516 17.803 1.00 10.44 108 LYS A C 1
ATOM 846 O O . LYS A 1 108 ? 64.084 23.324 16.995 1.00 12.77 108 LYS A O 1
ATOM 852 N N . LEU A 1 109 ? 61.915 23.193 17.553 1.00 8.50 109 LEU A N 1
ATOM 853 C CA . LEU A 1 109 ? 61.502 22.662 16.260 1.00 10.22 109 LEU A CA 1
ATOM 854 C C . LEU A 1 109 ? 61.144 23.777 15.283 1.00 12.75 109 LEU A C 1
ATOM 855 O O . LEU A 1 109 ? 60.757 23.506 14.144 1.00 13.43 109 LEU A O 1
ATOM 860 N N . LYS A 1 110 ? 61.274 25.022 15.730 1.00 9.99 110 LYS A N 1
ATOM 861 C CA . LYS A 1 110 ? 60.956 26.213 14.937 1.00 11.96 110 LYS A CA 1
ATOM 862 C C . LYS A 1 110 ? 59.473 26.283 14.562 1.00 14.47 110 LYS A C 1
ATOM 863 O O . LYS A 1 110 ? 59.101 26.754 13.481 1.00 14.74 110 LYS A O 1
ATOM 869 N N . ILE A 1 111 ? 58.633 25.813 15.480 1.00 10.60 111 ILE A N 1
ATOM 870 C CA . ILE A 1 111 ? 57.182 25.899 15.344 1.00 10.87 111 ILE A CA 1
ATOM 871 C C . ILE A 1 111 ? 56.704 27.058 16.198 1.00 10.22 111 ILE A C 1
ATOM 872 O O . ILE A 1 111 ? 57.025 27.130 17.388 1.00 11.18 111 ILE A O 1
ATOM 877 N N . ASP A 1 112 ? 55.937 27.969 15.608 1.00 10.80 112 ASP A N 1
ATOM 878 C CA . ASP A 1 112 ? 55.432 29.130 16.344 1.00 10.54 112 ASP A CA 1
ATOM 879 C C . ASP A 1 112 ? 54.619 28.725 17.572 1.00 10.61 112 ASP A C 1
ATOM 880 O O . ASP A 1 112 ? 53.742 27.854 17.499 1.00 11.66 112 ASP A O 1
ATOM 885 N N . VAL A 1 113 ? 54.906 29.377 18.695 1.00 9.24 113 VAL A N 1
ATOM 886 C CA . VAL A 1 113 ? 54.177 29.140 19.933 1.00 9.11 113 VAL A CA 1
ATOM 887 C C . VAL A 1 113 ? 53.223 30.295 20.224 1.00 7.66 113 VAL A C 1
ATOM 888 O O . VAL A 1 113 ? 53.625 31.470 20.215 1.00 8.65 113 VAL A O 1
ATOM 892 N N . ALA A 1 114 ? 51.960 29.961 20.467 1.00 7.00 114 ALA A N 1
ATOM 893 C CA . ALA A 1 114 ? 50.976 30.948 20.891 1.00 9.39 114 ALA A CA 1
ATOM 894 C C . ALA A 1 114 ? 50.649 30.711 22.356 1.00 9.75 114 ALA A C 1
ATOM 895 O O . ALA A 1 114 ? 50.166 29.643 22.723 1.00 9.78 114 ALA A O 1
ATOM 897 N N . HIS A 1 115 ? 50.934 31.702 23.191 1.00 7.43 115 HIS A N 1
ATOM 898 C CA . HIS A 1 115 ? 50.744 31.585 24.627 1.00 6.53 115 HIS A CA 1
ATOM 899 C C . HIS A 1 115 ? 49.508 32.352 25.063 1.00 9.07 115 HIS A C 1
ATOM 900 O O . HIS A 1 115 ? 49.471 33.587 25.008 1.00 8.31 115 HIS A O 1
ATOM 907 N N . VAL A 1 116 ? 48.509 31.601 25.511 1.00 8.66 116 VAL A N 1
ATOM 908 C CA . VAL A 1 116 ? 47.266 32.167 26.009 1.00 8.99 116 VAL A CA 1
ATOM 909 C C . VAL A 1 116 ? 47.450 32.465 27.492 1.00 9.83 116 VAL A C 1
ATOM 910 O O . VAL A 1 116 ? 47.918 31.606 28.241 1.00 13.24 116 VAL A O 1
ATOM 914 N N . GLU A 1 117 ? 47.114 33.688 27.894 1.00 8.96 117 GLU A N 1
ATOM 915 C CA . GLU A 1 117 ? 47.314 34.195 29.259 1.00 10.13 117 GLU A CA 1
ATOM 916 C C . GLU A 1 117 ? 48.799 34.486 29.501 1.00 9.63 117 GLU A C 1
ATOM 917 O O . GLU A 1 117 ? 49.423 33.981 30.440 1.00 15.52 117 GLU A O 1
ATOM 923 N N . ALA A 1 118 ? 49.345 35.329 28.632 1.00 8.14 118 ALA A N 1
ATOM 924 C CA . ALA A 1 118 ? 50.739 35.722 28.645 1.00 8.94 118 ALA A CA 1
ATOM 925 C C . ALA A 1 118 ? 50.943 36.977 29.491 1.00 7.77 118 ALA A C 1
ATOM 926 O O . ALA A 1 118 ? 50.080 37.832 29.558 1.00 8.86 118 ALA A O 1
ATOM 928 N N . GLY A 1 119 ? 52.104 37.083 30.125 1.00 6.74 119 GLY A N 1
ATOM 929 C CA . GLY A 1 119 ? 52.509 38.327 30.746 1.00 8.61 119 GLY A CA 1
ATOM 930 C C . GLY A 1 119 ? 52.116 38.505 32.197 1.00 8.62 119 GLY A C 1
ATOM 931 O O . GLY A 1 119 ? 52.445 39.522 32.803 1.00 9.46 119 GLY A O 1
ATOM 932 N N . LEU A 1 120 ? 51.390 37.547 32.765 1.00 7.79 120 LEU A N 1
ATOM 933 C CA . LEU A 1 120 ? 51.048 37.638 34.183 1.00 8.89 120 LEU A CA 1
ATOM 934 C C . LEU A 1 120 ? 52.330 37.498 35.009 1.00 11.16 120 LEU A C 1
ATOM 935 O O . LEU A 1 120 ? 53.191 36.665 34.701 1.00 10.94 120 LEU A O 1
ATOM 940 N N . ARG A 1 121 ? 52.477 38.326 36.041 1.00 10.36 121 ARG A N 1
ATOM 941 C CA . ARG A 1 121 ? 53.659 38.253 36.903 1.00 9.68 121 ARG A CA 1
ATOM 942 C C . ARG A 1 121 ? 53.294 38.429 38.370 1.00 10.09 121 ARG A C 1
ATOM 943 O O . ARG A 1 121 ? 52.612 39.389 38.734 1.00 12.79 121 ARG A O 1
ATOM 951 N N . SER A 1 122 ? 53.772 37.511 39.201 1.00 13.38 122 SER A N 1
ATOM 952 C CA . SER A 1 122 ? 53.717 37.672 40.653 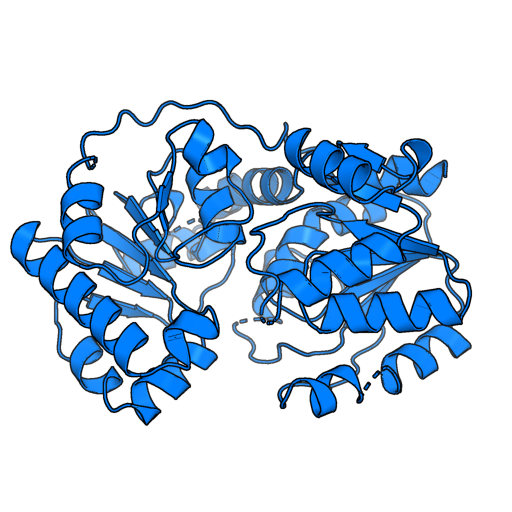1.00 14.96 122 SER A CA 1
ATOM 953 C C . SER A 1 122 ? 55.030 38.268 41.160 1.00 21.24 122 SER A C 1
ATOM 954 O O . SER A 1 122 ? 55.087 38.799 42.271 1.00 21.70 122 SER A O 1
ATOM 957 N N . PHE A 1 123 ? 56.083 38.154 40.349 1.00 15.55 123 PHE A N 1
ATOM 958 C CA . PHE A 1 123 ? 57.446 38.560 40.721 1.00 18.00 123 PHE A CA 1
ATOM 959 C C . PHE A 1 123 ? 57.985 37.774 41.908 1.00 20.94 123 PHE A C 1
ATOM 960 O O . PHE A 1 123 ? 58.885 38.220 42.624 1.00 29.78 123 PHE A O 1
ATOM 968 N N . ASP A 1 124 ? 57.412 36.595 42.092 1.00 25.29 124 ASP A N 1
ATOM 969 C CA . ASP A 1 124 ? 57.917 35.593 43.005 1.00 28.97 124 ASP A CA 1
ATOM 970 C C . ASP A 1 124 ? 58.551 34.561 42.088 1.00 32.76 124 ASP A C 1
ATOM 971 O O . ASP A 1 124 ? 58.119 33.407 42.066 1.00 26.01 124 ASP A O 1
ATOM 976 N N . ARG A 1 125 ? 59.566 34.972 41.322 1.00 38.96 125 ARG A N 1
ATOM 977 C CA . ARG A 1 125 ? 60.171 34.102 40.302 1.00 36.07 125 ARG A CA 1
ATOM 978 C C . ARG A 1 125 ? 60.862 32.875 40.914 1.00 30.65 125 ARG A C 1
ATOM 979 O O . ARG A 1 125 ? 61.586 32.143 40.236 1.00 30.67 125 ARG A O 1
ATOM 987 N N . ASN A 1 126 ? 60.602 32.651 42.198 1.00 23.70 126 ASN A N 1
ATOM 988 C CA . ASN A 1 126 ? 60.943 31.401 42.856 1.00 19.72 126 ASN A CA 1
ATOM 989 C C . ASN A 1 126 ? 59.806 30.347 42.768 1.00 34.95 126 ASN A C 1
ATOM 990 O O . ASN A 1 126 ? 60.067 29.157 42.961 1.00 33.81 126 ASN A O 1
ATOM 1003 N N . PRO A 1 128 ? 57.131 27.834 40.901 1.00 10.66 128 PRO A N 1
ATOM 1004 C CA . PRO A 1 128 ? 57.316 27.164 39.606 1.00 12.48 128 PRO A CA 1
ATOM 1005 C C . PRO A 1 128 ? 56.434 27.750 38.500 1.00 8.30 128 PRO A C 1
ATOM 1006 O O . PRO A 1 128 ? 56.847 27.776 37.334 1.00 9.14 128 PRO A O 1
ATOM 1010 N N . GLU A 1 129 ? 55.251 28.235 38.854 1.00 8.25 129 GLU A N 1
ATOM 1011 C CA . GLU A 1 129 ? 54.371 28.836 37.856 1.00 7.61 129 GLU A CA 1
ATOM 1012 C C . GLU A 1 129 ? 54.976 30.089 37.256 1.00 7.26 129 GLU A C 1
ATOM 1013 O O . GLU A 1 129 ? 54.842 30.319 36.055 1.00 8.45 129 GLU A O 1
ATOM 1019 N N . GLU A 1 130 ? 55.641 30.899 38.082 1.00 9.68 130 GLU A N 1
ATOM 1020 C CA . GLU A 1 130 ? 56.251 32.128 37.593 1.00 9.04 130 GLU A CA 1
ATOM 1021 C C . GLU A 1 130 ? 57.390 31.783 36.638 1.00 8.61 130 GLU A C 1
ATOM 1022 O O . GLU A 1 130 ? 57.520 32.397 35.579 1.00 10.10 130 GLU A O 1
ATOM 1028 N N . ILE A 1 131 ? 58.195 30.783 36.994 1.00 9.90 131 ILE A N 1
ATOM 1029 C CA . ILE A 1 131 ? 59.262 30.313 36.106 1.00 10.09 131 ILE A CA 1
ATOM 1030 C C . ILE A 1 131 ? 58.676 29.867 34.778 1.00 7.54 131 ILE A C 1
ATOM 1031 O O . ILE A 1 131 ? 59.125 30.299 33.718 1.00 9.16 131 ILE A O 1
ATOM 1036 N N . ASN A 1 132 ? 57.639 29.033 34.835 1.00 7.02 132 ASN A N 1
ATOM 1037 C CA . ASN A 1 132 ? 57.037 28.496 33.622 1.00 7.00 132 ASN A CA 1
ATOM 1038 C C . ASN A 1 132 ? 56.517 29.598 32.716 1.00 7.74 132 ASN A C 1
ATOM 1039 O O . ASN A 1 132 ? 56.715 29.577 31.500 1.00 8.75 132 ASN A O 1
ATOM 1044 N N . ARG A 1 133 ? 55.839 30.568 33.310 1.00 7.67 133 ARG A N 1
ATOM 1045 C CA . ARG A 1 133 ? 55.220 31.610 32.511 1.00 9.52 133 ARG A CA 1
ATOM 1046 C C . ARG A 1 133 ? 56.253 32.559 31.911 1.00 7.43 133 ARG A C 1
ATOM 1047 O O . ARG A 1 133 ? 56.131 32.936 30.751 1.00 8.46 133 ARG A O 1
ATOM 1055 N N . VAL A 1 134 ? 57.251 32.945 32.696 1.00 8.31 134 VAL A N 1
ATOM 1056 C CA . VAL A 1 134 ? 58.306 33.828 32.202 1.00 8.28 134 VAL A CA 1
ATOM 1057 C C . VAL A 1 134 ? 59.054 33.166 31.043 1.00 8.70 134 VAL A C 1
ATOM 1058 O O . VAL A 1 134 ? 59.221 33.769 29.980 1.00 10.00 134 VAL A O 1
ATOM 1062 N N . LEU A 1 135 ? 59.465 31.918 31.228 1.00 7.82 135 LEU A N 1
ATOM 1063 C CA . LEU A 1 135 ? 60.209 31.225 30.182 1.00 8.36 135 LEU A CA 1
ATOM 1064 C C . LEU A 1 135 ? 59.374 31.064 28.918 1.00 7.89 135 LEU A C 1
ATOM 1065 O O . LEU A 1 135 ? 59.833 31.336 27.806 1.00 7.78 135 LEU A O 1
ATOM 1070 N N . THR A 1 136 ? 58.117 30.661 29.093 1.00 7.05 136 THR A N 1
ATOM 1071 C CA . THR A 1 136 ? 57.228 30.479 27.956 1.00 7.79 136 THR A CA 1
ATOM 1072 C C . THR A 1 136 ? 57.035 31.789 27.198 1.00 7.03 136 THR A C 1
ATOM 1073 O O . THR A 1 136 ? 57.068 31.802 25.957 1.00 7.16 136 THR A O 1
ATOM 1077 N N . ASP A 1 137 ? 56.836 32.884 27.929 1.00 6.66 137 ASP A N 1
ATOM 1078 C CA . ASP A 1 137 ? 56.639 34.180 27.276 1.00 7.59 137 ASP A CA 1
ATOM 1079 C C . ASP A 1 137 ? 57.833 34.525 26.386 1.00 8.85 137 ASP A C 1
ATOM 1080 O O . ASP A 1 137 ? 57.662 35.092 25.312 1.00 10.15 137 ASP A O 1
ATOM 1085 N N . HIS A 1 138 ? 59.040 34.168 26.816 1.00 7.13 138 HIS A N 1
ATOM 1086 C CA . HIS A 1 138 ? 60.217 34.534 26.057 1.00 9.42 138 HIS A CA 1
ATOM 1087 C C . HIS A 1 138 ? 60.510 33.655 24.853 1.00 10.08 138 HIS A C 1
ATOM 1088 O O . HIS A 1 138 ? 61.426 33.948 24.091 1.00 12.62 138 HIS A O 1
ATOM 1095 N N . ILE A 1 139 ? 59.733 32.592 24.668 1.00 7.83 139 ILE A N 1
ATOM 1096 C CA . ILE A 1 139 ? 59.855 31.809 23.437 1.00 9.92 139 ILE A CA 1
ATOM 1097 C C . ILE A 1 139 ? 58.562 31.781 22.625 1.00 10.25 139 ILE A C 1
ATOM 1098 O O . ILE A 1 139 ? 58.420 30.978 21.699 1.00 12.94 139 ILE A O 1
ATOM 1103 N N . SER A 1 140 ? 57.632 32.672 22.945 1.00 8.67 140 SER A N 1
ATOM 1104 C CA . SER A 1 140 ? 56.351 32.715 22.240 1.00 8.72 140 SER A CA 1
ATOM 1105 C C . SER A 1 140 ? 56.381 33.653 21.044 1.00 11.65 140 SER A C 1
ATOM 1106 O O . SER A 1 140 ? 57.010 34.705 21.087 1.00 11.87 140 SER A O 1
ATOM 1109 N N . SER A 1 141 ? 55.671 33.271 19.987 1.00 9.49 141 SER A N 1
ATOM 1110 C CA . SER A 1 141 ? 55.508 34.124 18.819 1.00 9.64 141 SER A CA 1
ATOM 1111 C C . SER A 1 141 ? 54.250 34.991 18.903 1.00 10.54 141 SER A C 1
ATOM 1112 O O . SER A 1 141 ? 54.198 36.076 18.319 1.00 11.61 141 SER A O 1
ATOM 1115 N N . TYR A 1 142 ? 53.248 34.512 19.630 1.00 8.18 142 TYR A N 1
ATOM 1116 C CA . TYR A 1 142 ? 52.042 35.284 19.906 1.00 8.66 142 TYR A CA 1
ATOM 1117 C C . TYR A 1 142 ? 51.839 35.265 21.408 1.00 8.05 142 TYR A C 1
ATOM 1118 O O . TYR A 1 142 ? 51.819 34.190 22.023 1.00 10.09 142 TYR A O 1
ATOM 1127 N N . LEU A 1 143 ? 51.662 36.446 21.996 1.00 8.19 143 LEU A N 1
ATOM 1128 C CA . LEU A 1 143 ? 51.477 36.572 23.436 1.00 6.70 143 LEU A CA 1
ATOM 1129 C C . LEU A 1 143 ? 50.116 37.186 23.666 1.00 7.89 143 LEU A C 1
ATOM 1130 O O . LEU A 1 143 ? 49.911 38.377 23.413 1.00 8.68 143 LEU A O 1
ATOM 1135 N N . PHE A 1 144 ? 49.178 36.354 24.094 1.00 6.06 144 PHE A N 1
ATOM 1136 C CA . PHE A 1 144 ? 47.809 36.800 24.293 1.00 8.54 144 PHE A CA 1
ATOM 1137 C C . PHE A 1 144 ? 47.642 37.229 25.739 1.00 8.06 144 PHE A C 1
ATOM 1138 O O . PHE A 1 144 ? 47.382 36.415 26.622 1.00 9.18 144 PHE A O 1
ATOM 1146 N N . ALA A 1 145 ? 47.814 38.528 25.963 1.00 7.84 145 ALA A N 1
ATOM 1147 C CA . ALA A 1 145 ? 47.794 39.113 27.295 1.00 9.08 145 ALA A CA 1
ATOM 1148 C C . ALA A 1 145 ? 46.365 39.437 27.712 1.00 8.77 145 ALA A C 1
ATOM 1149 O O . ALA A 1 145 ? 45.549 39.869 26.892 1.00 10.13 145 ALA A O 1
ATOM 1151 N N . PRO A 1 146 ? 46.032 39.209 28.988 1.00 9.23 146 PRO A N 1
ATOM 1152 C CA . PRO A 1 146 ? 44.634 39.465 29.372 1.00 8.08 146 PRO A CA 1
ATOM 1153 C C . PRO A 1 146 ? 44.364 40.938 29.656 1.00 10.52 146 PRO A C 1
ATOM 1154 O O . PRO A 1 146 ? 43.213 41.372 29.545 1.00 10.52 146 PRO A O 1
ATOM 1158 N N . THR A 1 147 ? 45.397 41.698 30.004 1.00 8.68 147 THR A N 1
ATOM 1159 C CA . THR A 1 147 ? 45.237 43.089 30.412 1.00 9.91 147 THR A CA 1
ATOM 1160 C C . THR A 1 147 ? 46.421 43.930 29.963 1.00 8.54 147 THR A C 1
ATOM 1161 O O . THR A 1 147 ? 47.47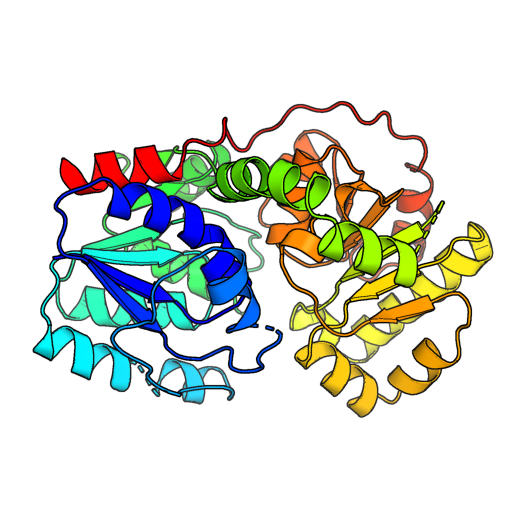0 43.406 29.575 1.00 8.48 147 THR A O 1
ATOM 1165 N N . GLU A 1 148 ? 46.266 45.244 30.069 1.00 10.55 148 GLU A N 1
ATOM 1166 C CA . GLU A 1 148 ? 47.357 46.160 29.778 1.00 11.95 148 GLU A CA 1
ATOM 1167 C C . GLU A 1 148 ? 48.517 46.020 30.761 1.00 11.09 148 GLU A C 1
ATOM 1168 O O . GLU A 1 148 ? 49.665 46.212 30.373 1.00 11.04 148 GLU A O 1
ATOM 1174 N N . ILE A 1 149 ? 48.224 45.669 32.014 1.00 11.28 149 ILE A N 1
ATOM 1175 C CA . ILE A 1 149 ? 49.273 45.374 32.999 1.00 9.60 149 ILE A CA 1
ATOM 1176 C C . ILE A 1 149 ? 50.178 44.247 32.505 1.00 9.69 149 ILE A C 1
ATOM 1177 O O . ILE A 1 149 ? 51.406 44.348 32.552 1.00 10.41 149 ILE A O 1
ATOM 1182 N N . ALA A 1 150 ? 49.566 43.179 32.010 1.00 8.65 150 ALA A N 1
ATOM 1183 C CA . ALA A 1 150 ? 50.303 42.047 31.472 1.00 8.32 150 ALA A CA 1
ATOM 1184 C C . ALA A 1 150 ? 51.126 42.459 30.253 1.00 7.58 150 ALA A C 1
ATOM 1185 O O . ALA A 1 150 ? 52.293 42.070 30.121 1.00 8.28 150 ALA A O 1
ATOM 1187 N N . LYS A 1 151 ? 50.541 43.255 29.357 1.00 8.78 151 LYS A N 1
ATOM 1188 C CA . LYS A 1 151 ? 51.295 43.759 28.207 1.00 10.51 151 LYS A CA 1
ATOM 1189 C C . LYS A 1 151 ? 52.508 44.558 28.663 1.00 11.45 151 LYS A C 1
ATOM 1190 O O . LYS A 1 151 ? 53.611 44.387 28.144 1.00 10.84 151 LYS A O 1
ATOM 1196 N N . ASN A 1 152 ? 52.309 45.424 29.645 1.00 9.24 152 ASN A N 1
ATOM 1197 C CA . ASN A 1 152 ? 53.413 46.231 30.148 1.00 11.79 152 ASN A CA 1
ATOM 1198 C C . ASN A 1 152 ? 54.503 45.383 30.803 1.00 11.51 152 ASN A C 1
ATOM 1199 O O . ASN A 1 152 ? 55.694 45.687 30.666 1.00 10.56 152 ASN A O 1
ATOM 1204 N N . ASN A 1 153 ? 54.108 44.321 31.498 1.00 9.99 153 ASN A N 1
ATOM 1205 C CA . ASN A 1 153 ? 55.077 43.356 32.025 1.00 9.86 153 ASN A CA 1
ATOM 1206 C C . ASN A 1 153 ? 55.956 42.784 30.921 1.00 9.10 153 ASN A C 1
ATOM 1207 O O . ASN A 1 153 ? 57.186 42.678 31.071 1.00 10.77 153 ASN A O 1
ATOM 1212 N N . LEU A 1 154 ? 55.333 42.409 29.810 1.00 8.81 154 LEU A N 1
ATOM 1213 C CA . LEU A 1 154 ? 56.060 41.854 28.684 1.00 9.12 154 LEU A CA 1
ATOM 1214 C C . LEU A 1 154 ? 56.994 42.882 28.046 1.00 10.21 154 LEU A C 1
ATOM 1215 O O . LEU A 1 154 ? 58.148 42.571 27.739 1.00 9.96 154 LEU A O 1
ATOM 1220 N N . LEU A 1 155 ? 56.515 44.107 27.862 1.00 10.52 155 LEU A N 1
ATOM 1221 C CA . LEU A 1 155 ? 57.339 45.171 27.279 1.00 10.53 155 LEU A CA 1
ATOM 1222 C C . LEU A 1 155 ? 58.571 45.458 28.143 1.00 11.81 155 LEU A C 1
ATOM 1223 O O . LEU A 1 155 ? 59.668 45.680 27.622 1.00 13.42 155 LEU A O 1
ATOM 1228 N N . ARG A 1 156 ? 58.393 45.413 29.461 1.00 12.55 156 ARG A N 1
ATOM 1229 C CA . ARG A 1 156 ? 59.478 45.665 30.408 1.00 11.34 156 ARG A CA 1
ATOM 1230 C C . ARG A 1 156 ? 60.550 44.574 30.352 1.00 12.22 156 ARG A C 1
ATOM 1231 O O . ARG A 1 156 ? 61.698 44.793 30.762 1.00 13.29 156 ARG A O 1
ATOM 1239 N N . GLU A 1 157 ? 60.187 43.400 29.846 1.00 10.67 157 GLU A N 1
ATOM 1240 C CA . GLU A 1 157 ? 61.145 42.314 29.648 1.00 11.72 157 GLU A CA 1
ATOM 1241 C C . GLU A 1 157 ? 61.653 42.263 28.208 1.00 10.94 157 GLU A C 1
ATOM 1242 O O . GLU A 1 157 ? 62.246 41.267 27.783 1.00 11.67 157 GLU A O 1
ATOM 1248 N N . GLY A 1 158 ? 61.413 43.344 27.468 1.00 13.25 158 GLY A N 1
ATOM 1249 C CA . GLY A 1 158 ? 62.019 43.529 26.161 1.00 15.22 158 GLY A CA 1
ATOM 1250 C C . GLY A 1 158 ? 61.359 42.787 25.019 1.00 17.85 158 GLY A C 1
ATOM 1251 O O . GLY A 1 158 ? 61.906 42.730 23.925 1.00 17.41 158 GLY A O 1
ATOM 1252 N N . ILE A 1 159 ? 60.183 42.221 25.257 1.00 12.78 159 ILE A N 1
ATOM 1253 C CA . ILE A 1 159 ? 59.478 41.496 24.209 1.00 14.60 159 ILE A CA 1
ATOM 1254 C C . ILE A 1 159 ? 58.900 42.491 23.211 1.00 13.64 159 ILE A C 1
ATOM 1255 O O . ILE A 1 159 ? 58.401 43.548 23.590 1.00 14.30 159 ILE A O 1
ATOM 1260 N N . GLU A 1 160 ? 59.003 42.160 21.928 1.00 14.35 160 GLU A N 1
ATOM 1261 C CA . GLU A 1 160 ? 58.574 43.058 20.865 1.00 13.37 160 GLU A CA 1
ATOM 1262 C C . GLU A 1 160 ? 57.062 43.281 20.875 1.00 12.86 160 GLU A C 1
ATOM 1263 O O . GLU A 1 160 ? 56.271 42.328 20.991 1.00 12.51 160 GLU A O 1
ATOM 1269 N N . GLU A 1 161 ? 56.659 44.542 20.756 1.00 14.54 161 GLU A N 1
ATOM 1270 C CA . GLU A 1 161 ? 55.256 44.889 20.872 1.00 14.58 161 GLU A CA 1
ATOM 1271 C C . GLU A 1 161 ? 54.387 44.194 19.829 1.00 12.94 161 GLU A C 1
ATOM 1272 O O . GLU A 1 161 ? 53.221 43.886 20.099 1.00 13.58 161 GLU A O 1
ATOM 1278 N N . ASN A 1 162 ? 54.931 43.930 18.643 1.00 13.97 162 ASN A N 1
ATOM 1279 C CA . ASN A 1 162 ? 54.102 43.334 17.595 1.00 14.51 162 ASN A CA 1
ATOM 1280 C C . ASN A 1 162 ? 53.713 41.877 17.850 1.00 13.80 162 ASN A C 1
ATOM 1281 O O . ASN A 1 162 ? 52.853 41.331 17.153 1.00 15.11 162 ASN A O 1
ATOM 1286 N N . LYS A 1 163 ? 54.323 41.269 18.866 1.00 9.59 163 LYS A N 1
ATOM 1287 C CA . LYS A 1 163 ? 53.978 39.916 19.290 1.00 10.17 163 LYS A CA 1
ATOM 1288 C C . LYS A 1 163 ? 52.839 39.893 20.310 1.00 9.47 163 LYS A C 1
ATOM 1289 O O . LYS A 1 163 ? 52.284 38.831 20.600 1.00 10.95 163 LYS A O 1
ATOM 1295 N N . ILE A 1 164 ? 52.519 41.054 20.869 1.00 9.04 164 ILE A N 1
ATOM 1296 C CA . ILE A 1 164 ? 51.613 41.139 22.016 1.00 8.22 164 ILE A CA 1
ATOM 1297 C C . ILE A 1 164 ? 50.226 41.621 21.613 1.00 8.41 164 ILE A C 1
ATOM 1298 O O . ILE A 1 164 ? 50.084 42.643 20.937 1.00 10.53 164 ILE A O 1
ATOM 1303 N N . PHE A 1 165 ? 49.210 40.876 22.036 1.00 8.22 165 PHE A N 1
ATOM 1304 C CA . PHE A 1 165 ? 47.817 41.224 21.782 1.00 8.07 165 PHE A CA 1
ATOM 1305 C C . PHE A 1 165 ? 47.077 41.191 23.101 1.00 10.30 165 PHE A C 1
ATOM 1306 O O . PHE A 1 165 ? 47.063 40.155 23.767 1.00 9.65 165 PHE A O 1
ATOM 1314 N N . VAL A 1 166 ? 46.468 42.312 23.493 1.00 8.83 166 VAL A N 1
ATOM 1315 C CA . VAL A 1 166 ? 45.664 42.343 24.710 1.00 7.29 166 VAL A CA 1
ATOM 1316 C C . VAL A 1 166 ? 44.250 41.952 24.329 1.00 7.64 166 VAL A C 1
ATOM 1317 O O . VAL A 1 166 ? 43.532 42.728 23.691 1.00 9.11 166 VAL A O 1
ATOM 1321 N N . VAL A 1 167 ? 43.871 40.730 24.691 1.00 7.83 167 VAL A N 1
ATOM 1322 C CA . VAL A 1 167 ? 42.631 40.132 24.200 1.00 8.82 167 VAL A CA 1
ATOM 1323 C C . VAL A 1 167 ? 41.608 39.835 25.291 1.00 7.69 167 VAL A C 1
ATOM 1324 O O . VAL A 1 167 ? 40.506 39.370 24.995 1.00 9.39 167 VAL A O 1
ATOM 1328 N N . GLY A 1 168 ? 41.953 40.128 26.543 1.00 7.76 168 GLY A N 1
ATOM 1329 C CA . GLY A 1 168 ? 41.140 39.739 27.683 1.00 8.25 168 GLY A CA 1
ATOM 1330 C C . GLY A 1 168 ? 41.507 38.333 28.108 1.00 7.93 168 GLY A C 1
ATOM 1331 O O . GLY A 1 168 ? 42.338 37.684 27.474 1.00 9.21 168 GLY A O 1
ATOM 1332 N N . ASN A 1 169 ? 40.900 37.865 29.195 1.00 7.16 169 ASN A N 1
ATOM 1333 C CA . ASN A 1 169 ? 41.131 36.504 29.654 1.00 7.23 169 ASN A CA 1
ATOM 1334 C C . ASN A 1 169 ? 39.983 35.605 29.232 1.00 7.30 169 ASN A C 1
ATOM 1335 O O . ASN A 1 169 ? 38.819 35.938 29.466 1.00 7.57 169 ASN A O 1
ATOM 1340 N N . THR A 1 170 ? 40.308 34.468 28.609 1.00 7.64 170 THR A N 1
ATOM 1341 C CA . THR A 1 170 ? 39.278 33.502 28.195 1.00 8.12 170 THR A CA 1
ATOM 1342 C C . THR A 1 170 ? 38.417 32.975 29.353 1.00 8.00 170 THR A C 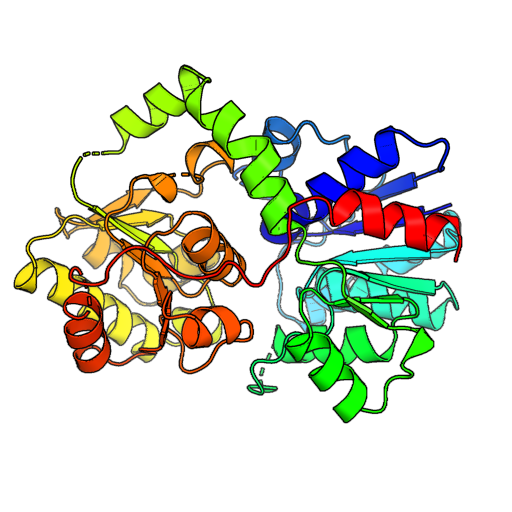1
ATOM 1343 O O . THR A 1 170 ? 37.344 32.399 29.115 1.00 7.39 170 THR A O 1
ATOM 1347 N N . ILE A 1 171 ? 38.862 33.145 30.595 1.00 7.52 171 ILE A N 1
ATOM 1348 C CA . ILE A 1 171 ? 38.040 32.722 31.716 1.00 8.59 171 ILE A CA 1
ATOM 1349 C C . ILE A 1 171 ? 36.732 33.514 31.765 1.00 8.76 171 ILE A C 1
ATOM 1350 O O . ILE A 1 171 ? 35.710 32.994 32.235 1.00 9.55 171 ILE A O 1
ATOM 1355 N N . VAL A 1 172 ? 36.728 34.748 31.254 1.00 7.53 172 VAL A N 1
ATOM 1356 C CA . VAL A 1 172 ? 35.471 35.488 31.153 1.00 7.71 172 VAL A CA 1
ATOM 1357 C C . VAL A 1 172 ? 34.517 34.769 30.204 1.00 8.98 172 VAL A C 1
ATOM 1358 O O . VAL A 1 172 ? 33.358 34.548 30.551 1.00 9.83 172 VAL A O 1
ATOM 1362 N N . ASP A 1 173 ? 35.001 34.406 29.015 1.00 9.38 173 ASP A N 1
ATOM 1363 C CA . ASP A 1 173 ? 34.195 33.628 28.071 1.00 9.31 173 ASP A CA 1
ATOM 1364 C C . ASP A 1 173 ? 33.630 32.387 28.753 1.00 8.90 173 ASP A C 1
ATOM 1365 O O . ASP A 1 173 ? 32.447 32.082 28.633 1.00 10.28 173 ASP A O 1
ATOM 1370 N N . ALA A 1 174 ? 34.493 31.641 29.438 1.00 8.39 174 ALA A N 1
ATOM 1371 C CA . ALA A 1 174 ? 34.096 30.370 30.036 1.00 9.09 174 ALA A CA 1
ATOM 1372 C C . ALA A 1 174 ? 33.033 30.564 31.116 1.00 12.62 174 ALA A C 1
ATOM 1373 O O . ALA A 1 174 ? 32.026 29.840 31.161 1.00 11.85 174 ALA A O 1
ATOM 1375 N N . THR A 1 175 ? 33.245 31.555 31.970 1.00 13.84 175 THR A N 1
ATOM 1376 C CA . THR A 1 175 ? 32.320 31.807 33.063 1.00 19.30 175 THR A CA 1
ATOM 1377 C C . THR A 1 175 ? 30.998 32.293 32.468 1.00 18.51 175 THR A C 1
ATOM 1378 O O . THR A 1 175 ? 29.919 31.937 32.956 1.00 25.33 175 THR A O 1
ATOM 1382 N N . LEU A 1 176 ? 31.086 33.055 31.378 1.00 20.09 176 LEU A N 1
ATOM 1383 C CA . LEU A 1 176 ? 29.921 33.581 30.665 1.00 27.61 176 LEU A CA 1
ATOM 1384 C C . LEU A 1 176 ? 29.224 32.573 29.738 1.00 23.22 176 LEU A C 1
ATOM 1385 O O . LEU A 1 176 ? 28.026 32.723 29.469 1.00 30.46 176 LEU A O 1
ATOM 1390 N N . GLN A 1 177 ? 29.949 31.574 29.231 1.00 23.52 177 GLN A N 1
ATOM 1391 C CA . GLN A 1 177 ? 29.325 30.521 28.415 1.00 18.87 177 GLN A CA 1
ATOM 1392 C C . GLN A 1 177 ? 28.616 29.485 29.309 1.00 23.84 177 GLN A C 1
ATOM 1393 O O . GLN A 1 177 ? 27.604 28.906 28.905 1.00 36.16 177 GLN A O 1
ATOM 1399 N N . ASN A 1 178 ? 29.096 29.317 30.543 1.00 15.40 178 ASN A N 1
ATOM 1400 C CA . ASN A 1 178 ? 28.688 28.191 31.397 1.00 12.62 178 ASN A CA 1
ATOM 1401 C C . ASN A 1 178 ? 27.826 28.500 32.632 1.00 17.68 178 ASN A C 1
ATOM 1402 O O . ASN A 1 178 ? 27.150 27.600 33.142 1.00 13.16 178 ASN A O 1
ATOM 1407 N N . LEU A 1 179 ? 27.846 29.737 33.127 1.00 18.17 179 LEU A N 1
ATOM 1408 C CA . LEU A 1 179 ? 27.038 30.052 34.309 1.00 16.02 179 LEU A CA 1
ATOM 1409 C C . LEU A 1 179 ? 25.555 29.850 34.023 1.00 16.38 179 LEU A C 1
ATOM 1410 O O . LEU A 1 179 ? 24.857 29.235 34.817 1.00 13.73 179 LEU A O 1
ATOM 1415 N N . LYS A 1 180 ? 25.062 30.336 32.892 1.00 16.49 180 LYS A N 1
ATOM 1416 C CA . LYS A 1 180 ? 23.640 30.147 32.615 1.00 22.36 180 LYS A CA 1
ATOM 1417 C C . LYS A 1 180 ? 23.295 28.672 32.363 1.00 16.72 180 LYS A C 1
ATOM 1418 O O . LYS A 1 180 ? 22.216 28.226 32.743 1.00 22.51 180 LYS A O 1
ATOM 1424 N N . ILE A 1 181 ? 24.222 27.915 31.772 1.00 16.82 181 ILE A N 1
ATOM 1425 C CA . ILE A 1 181 ? 24.041 26.465 31.630 1.00 16.95 181 ILE A CA 1
ATOM 1426 C C . ILE A 1 181 ? 23.907 25.798 32.999 1.00 14.85 181 ILE A C 1
ATOM 1427 O O . ILE A 1 181 ? 22.996 24.998 33.235 1.00 16.36 181 ILE A O 1
ATOM 1432 N N . ALA A 1 182 ? 24.825 26.129 33.900 1.00 12.55 182 ALA A N 1
ATOM 1433 C CA . ALA A 1 182 ? 24.798 25.599 35.255 1.00 13.26 182 ALA A CA 1
ATOM 1434 C C . ALA A 1 182 ? 23.480 25.936 35.955 1.00 15.18 182 ALA A C 1
ATOM 1435 O O . ALA A 1 182 ? 22.827 25.055 36.528 1.00 19.43 182 ALA A O 1
ATOM 1437 N N . GLU A 1 183 ? 23.086 27.206 35.888 1.00 13.81 183 GLU A N 1
ATOM 1438 C CA . GLU A 1 183 ? 21.869 27.679 36.536 1.00 17.42 183 GLU A CA 1
ATOM 1439 C C . GLU A 1 183 ? 20.611 26.964 36.039 1.00 17.43 183 GLU A C 1
ATOM 1440 O O . GLU A 1 183 ? 19.666 26.765 36.811 1.00 23.40 183 GLU A O 1
ATOM 1446 N N . LYS A 1 184 ? 20.586 26.584 34.765 1.00 14.90 184 LYS A N 1
ATOM 1447 C CA . LYS A 1 184 ? 19.375 25.993 34.182 1.00 20.02 184 LYS A CA 1
ATOM 1448 C C . LYS A 1 184 ? 19.404 24.471 34.127 1.00 21.88 184 LYS A C 1
ATOM 1449 O O . LYS A 1 184 ? 18.497 23.850 33.572 1.00 21.70 184 LYS A O 1
ATOM 1455 N N . ASN A 1 185 ? 20.437 23.863 34.696 1.00 13.25 185 ASN A N 1
ATOM 1456 C CA . ASN A 1 185 ? 20.519 22.412 34.708 1.00 11.00 185 ASN A CA 1
ATOM 1457 C C . ASN A 1 185 ? 20.063 21.827 36.031 1.00 10.97 185 ASN A C 1
ATOM 1458 O O . ASN A 1 185 ? 20.600 22.158 37.086 1.00 11.60 185 ASN A O 1
ATOM 1463 N N . GLU A 1 186 ? 19.069 20.945 35.977 1.00 9.60 186 GLU A N 1
ATOM 1464 C CA . GLU A 1 186 ? 18.486 20.400 37.202 1.00 11.44 186 GLU A CA 1
ATOM 1465 C C . GLU A 1 186 ? 19.448 19.539 38.007 1.00 11.81 186 GLU A C 1
ATOM 1466 O O . GLU A 1 186 ? 19.458 19.620 39.228 1.00 11.21 186 GLU A O 1
ATOM 1472 N N . ASN A 1 187 ? 20.264 18.730 37.333 1.00 12.07 187 ASN A N 1
ATOM 1473 C CA . ASN A 1 187 ? 21.266 17.933 38.032 1.00 9.89 187 ASN A CA 1
ATOM 1474 C C . ASN A 1 187 ? 22.283 18.807 38.779 1.00 9.93 187 ASN A C 1
ATOM 1475 O O . ASN A 1 187 ? 22.674 18.486 39.902 1.00 11.07 187 ASN A O 1
ATOM 1480 N N . VAL A 1 188 ? 22.706 19.908 38.165 1.00 10.90 188 VAL A N 1
ATOM 1481 C CA . VAL A 1 188 ? 23.643 20.821 38.826 1.00 11.18 188 VAL A CA 1
ATOM 1482 C C . VAL A 1 188 ? 23.001 21.455 40.056 1.00 10.37 188 VAL A C 1
ATOM 1483 O O . VAL A 1 188 ? 23.613 21.522 41.124 1.00 12.42 188 VAL A O 1
ATOM 1487 N N . ARG A 1 189 ? 21.755 21.898 39.915 1.00 10.70 189 ARG A N 1
ATOM 1488 C CA . ARG A 1 189 ? 21.025 22.474 41.038 1.00 12.80 189 ARG A CA 1
ATOM 1489 C C . ARG A 1 189 ? 20.865 21.464 42.171 1.00 14.54 189 ARG A C 1
ATOM 1490 O O . ARG A 1 189 ? 20.989 21.813 43.346 1.00 14.65 189 ARG A O 1
ATOM 1498 N N . ALA A 1 190 ? 20.604 20.210 41.815 1.00 12.24 190 ALA A N 1
ATOM 1499 C CA . ALA A 1 190 ? 20.454 19.152 42.810 1.00 11.28 190 ALA A CA 1
ATOM 1500 C C . ALA A 1 190 ? 21.758 18.899 43.569 1.00 11.47 190 ALA A C 1
ATOM 1501 O O . ALA A 1 190 ? 21.745 18.719 44.793 1.00 13.94 190 ALA A O 1
ATOM 1503 N N . PHE A 1 191 ? 22.881 18.900 42.859 1.00 11.03 191 PHE A N 1
ATOM 1504 C CA . PHE A 1 191 ? 24.173 18.781 43.516 1.00 12.89 191 PHE A CA 1
ATOM 1505 C C . PHE A 1 191 ? 24.355 19.917 44.512 1.00 14.71 191 PHE A C 1
ATOM 1506 O O . PHE A 1 191 ? 24.711 19.692 45.675 1.00 15.48 191 PHE A O 1
ATOM 1514 N N . PHE A 1 192 ? 24.122 21.141 44.043 1.00 13.06 192 PHE A N 1
ATOM 1515 C CA . PHE A 1 192 ? 24.315 22.326 44.872 1.00 15.53 192 PHE A CA 1
ATOM 1516 C C . PHE A 1 192 ? 23.492 22.220 46.146 1.00 20.09 192 PHE A C 1
ATOM 1517 O O . PHE A 1 192 ? 24.005 22.447 47.238 1.00 18.72 192 PHE A O 1
ATOM 1525 N N . ASN A 1 193 ? 22.219 21.862 46.008 1.00 17.50 193 ASN A N 1
ATOM 1526 C CA . ASN A 1 193 ? 21.339 21.728 47.163 1.00 16.01 193 ASN A CA 1
ATOM 1527 C C . ASN A 1 193 ? 21.742 20.590 48.097 1.00 20.74 193 ASN A C 1
ATOM 1528 O O . ASN A 1 193 ? 21.433 20.630 49.285 1.00 26.15 193 ASN A O 1
ATOM 1533 N N . SER A 1 194 ? 22.433 19.582 47.569 1.00 16.62 194 SER A N 1
ATOM 1534 C CA . SER A 1 194 ? 22.906 18.470 48.391 1.00 21.41 194 SER A CA 1
ATOM 1535 C C . SER A 1 194 ? 24.090 18.894 49.256 1.00 24.20 194 SER A C 1
ATOM 1536 O O . SER A 1 194 ? 24.252 18.417 50.382 1.00 28.50 194 SER A O 1
ATOM 1539 N N . VAL A 1 195 ? 24.904 19.800 48.725 1.00 17.96 195 VAL A N 1
ATOM 1540 C CA . VAL A 1 195 ? 26.128 20.242 49.391 1.00 22.93 195 VAL A CA 1
ATOM 1541 C C . VAL A 1 195 ? 25.891 21.416 50.342 1.00 23.77 195 VAL A C 1
ATOM 1542 O O . VAL A 1 195 ? 26.451 21.463 51.440 1.00 24.68 195 VAL A O 1
ATOM 1546 N N . VAL A 1 196 ? 25.054 22.357 49.923 1.00 19.84 196 VAL A N 1
ATOM 1547 C CA . VAL A 1 196 ? 24.839 23.586 50.678 1.00 20.08 196 VAL A CA 1
ATOM 1548 C C . VAL A 1 196 ? 23.571 23.487 51.518 1.00 28.51 196 VAL A C 1
ATOM 1549 O O . VAL A 1 196 ? 22.468 23.428 50.977 1.00 33.57 196 VAL A O 1
ATOM 1553 N N . ASP A 1 199 ? 22.499 28.625 53.983 1.00 34.56 199 ASP A N 1
ATOM 1554 C CA . ASP A 1 199 ? 22.700 29.330 52.723 1.00 38.17 199 ASP A CA 1
ATOM 1555 C C . ASP A 1 199 ? 23.957 30.194 52.772 1.00 31.04 199 ASP A C 1
ATOM 1556 O O . ASP A 1 199 ? 24.563 30.479 51.739 1.00 26.06 199 ASP A O 1
ATOM 1561 N N . ASP A 1 200 ? 24.342 30.606 53.976 1.00 25.04 200 ASP A N 1
ATOM 1562 C CA . ASP A 1 200 ? 25.559 31.393 54.173 1.00 21.15 200 ASP A CA 1
ATOM 1563 C C . ASP A 1 200 ? 26.788 30.503 54.337 1.00 18.54 200 ASP A C 1
ATOM 1564 O O . ASP A 1 200 ? 26.882 29.728 55.292 1.00 21.81 200 ASP A O 1
ATOM 1569 N N . TYR A 1 201 ? 27.737 30.607 53.410 1.00 13.38 201 TYR A N 1
ATOM 1570 C CA . TYR A 1 201 ? 28.975 29.845 53.535 1.00 12.13 201 TYR A CA 1
ATOM 1571 C C . TYR A 1 201 ? 30.147 30.573 52.899 1.00 11.51 201 TYR A C 1
ATOM 1572 O O . TYR A 1 201 ? 29.957 31.467 52.077 1.00 14.06 201 TYR A O 1
ATOM 1581 N N . PHE A 1 202 ? 31.358 30.205 53.307 1.00 11.67 202 PHE A N 1
ATOM 1582 C CA . PHE A 1 202 ? 32.564 30.639 52.614 1.00 14.24 202 PHE A CA 1
ATOM 1583 C C . PHE A 1 202 ? 33.051 29.448 51.804 1.00 14.85 202 PHE A C 1
ATOM 1584 O O . PHE A 1 202 ? 32.978 28.310 52.265 1.00 13.63 202 PHE A O 1
ATOM 1592 N N . LEU A 1 203 ? 33.543 29.710 50.597 1.00 9.97 203 LEU A N 1
ATOM 1593 C CA . LEU A 1 203 ? 34.094 28.662 49.749 1.00 10.32 203 LEU A CA 1
ATOM 1594 C C . LEU A 1 203 ? 35.618 28.708 49.785 1.00 12.00 203 LEU A C 1
ATOM 1595 O O . LEU A 1 203 ? 36.216 29.772 49.599 1.00 13.97 203 LEU A O 1
ATOM 1600 N N . LEU A 1 204 ? 36.249 27.559 50.016 1.00 9.21 204 LEU A N 1
ATOM 1601 C CA . LEU A 1 204 ? 37.700 27.486 50.127 1.00 10.27 204 LEU A CA 1
ATOM 1602 C C . LEU A 1 204 ? 38.318 26.513 49.126 1.00 10.13 204 LEU A C 1
ATOM 1603 O O . LEU A 1 204 ? 37.837 25.391 48.976 1.00 10.19 204 LEU A O 1
ATOM 1608 N N . THR A 1 205 ? 39.380 26.946 48.446 1.00 9.26 205 THR A N 1
ATOM 1609 C CA . THR A 1 205 ? 40.277 26.021 47.748 1.00 10.47 205 THR A CA 1
ATOM 1610 C C . THR A 1 205 ? 41.710 26.396 48.084 1.00 9.23 205 THR A C 1
ATOM 1611 O O . THR A 1 205 ? 42.006 27.564 48.286 1.00 11.71 205 THR A O 1
ATOM 1615 N N . LEU A 1 206 ? 42.595 25.408 48.150 1.00 10.42 206 LEU A N 1
ATOM 1616 C CA . LEU A 1 206 ? 43.980 25.652 48.518 1.00 8.88 206 LEU A CA 1
ATOM 1617 C C . LEU A 1 206 ? 44.846 24.575 47.902 1.00 10.87 206 LEU A C 1
ATOM 1618 O O . LEU A 1 206 ? 44.659 23.396 48.213 1.00 12.79 206 LEU A O 1
ATOM 1623 N N . HIS A 1 207 ? 45.808 24.957 47.063 1.00 9.87 207 HIS A N 1
ATOM 1624 C CA . HIS A 1 207 ? 46.701 23.960 46.462 1.00 9.39 207 HIS A CA 1
ATOM 1625 C C . HIS A 1 207 ? 48.077 24.445 45.994 1.00 9.26 207 HIS A C 1
ATOM 1626 O O . HIS A 1 207 ? 48.830 23.653 45.430 1.00 9.85 207 HIS A O 1
ATOM 1633 N N . ARG A 1 208 ? 48.411 25.719 46.185 1.00 10.07 208 ARG A N 1
ATOM 1634 C CA . ARG A 1 208 ? 49.736 26.199 45.754 1.00 8.98 208 ARG A CA 1
ATOM 1635 C C . ARG A 1 208 ? 50.808 25.371 46.438 1.00 9.12 208 ARG A C 1
ATOM 1636 O O . ARG A 1 208 ? 50.713 25.103 47.639 1.00 10.89 208 ARG A O 1
ATOM 1644 N N . ALA A 1 209 ? 51.836 24.986 45.690 1.00 9.99 209 ALA A N 1
ATOM 1645 C CA . ALA A 1 209 ? 52.924 24.190 46.249 1.00 10.45 209 ALA A CA 1
ATOM 1646 C C . ALA A 1 209 ? 53.519 24.861 47.486 1.00 12.06 209 ALA A C 1
ATOM 1647 O O . ALA A 1 209 ? 53.787 24.202 48.501 1.00 13.14 209 ALA A O 1
ATOM 1649 N N . GLU A 1 210 ? 53.704 26.176 47.413 1.00 11.82 210 GLU A N 1
ATOM 1650 C CA . GLU A 1 210 ? 54.362 26.905 48.500 1.00 13.31 210 GLU A CA 1
ATOM 1651 C C . GLU A 1 210 ? 53.507 26.968 49.770 1.00 13.58 210 GLU A C 1
ATOM 1652 O O . GLU A 1 210 ? 54.015 27.269 50.851 1.00 18.92 210 GLU A O 1
ATOM 1658 N N . ASN A 1 211 ? 52.213 26.676 49.644 1.00 13.88 211 ASN A N 1
ATOM 1659 C CA . ASN A 1 211 ? 51.305 26.674 50.791 1.00 10.43 211 ASN A CA 1
ATOM 1660 C C . ASN A 1 211 ? 51.053 25.299 51.382 1.00 16.19 211 ASN A C 1
ATOM 1661 O O . ASN A 1 211 ? 50.863 25.165 52.590 1.00 23.60 211 ASN A O 1
ATOM 1666 N N . VAL A 1 212 ? 51.005 24.274 50.543 1.00 11.11 212 VAL A N 1
ATOM 1667 C CA . VAL A 1 212 ? 50.571 22.972 51.033 1.00 11.53 212 VAL A CA 1
ATOM 1668 C C . VAL A 1 212 ? 51.722 21.983 51.192 1.00 14.13 212 VAL A C 1
ATOM 1669 O O . VAL A 1 212 ? 51.581 20.982 51.890 1.00 14.30 212 VAL A O 1
ATOM 1673 N N . ASP A 1 213 ? 52.855 22.261 50.556 1.00 14.41 213 ASP A N 1
ATOM 1674 C CA . ASP A 1 213 ? 54.031 21.395 50.694 1.00 13.42 213 ASP A CA 1
ATOM 1675 C C . ASP A 1 213 ? 54.847 21.757 51.935 1.00 18.87 213 ASP A C 1
ATOM 1676 O O . ASP A 1 213 ? 55.743 21.012 52.326 1.00 18.47 213 ASP A O 1
ATOM 1681 N N . ASN A 1 214 ? 54.539 22.912 52.519 1.00 18.21 214 ASN A N 1
ATOM 1682 C CA . ASN A 1 214 ? 55.257 23.488 53.660 1.00 17.14 214 ASN A CA 1
ATOM 1683 C C . ASN A 1 214 ? 54.358 23.326 54.880 1.00 18.14 214 ASN A C 1
ATOM 1684 O O . ASN A 1 214 ? 53.350 24.022 55.001 1.00 17.82 214 ASN A O 1
ATOM 1689 N N . LYS A 1 215 ? 54.719 22.417 55.787 1.00 18.41 215 LYS A N 1
ATOM 1690 C CA . LYS A 1 215 ? 53.827 22.059 56.892 1.00 17.36 215 LYS A CA 1
ATOM 1691 C C . LYS A 1 215 ? 53.429 23.219 57.806 1.00 19.35 215 LYS A C 1
ATOM 1692 O O . LYS A 1 215 ? 52.269 23.331 58.201 1.00 20.73 215 LYS A O 1
ATOM 1698 N N . GLU A 1 216 ? 54.368 24.088 58.154 1.00 20.58 216 GLU A N 1
ATOM 1699 C CA . GLU A 1 216 ? 53.999 25.154 59.078 1.00 23.94 216 GLU A CA 1
ATOM 1700 C C . GLU A 1 216 ? 53.169 26.262 58.392 1.00 17.96 216 GLU A C 1
ATOM 1701 O O . GLU A 1 216 ? 52.344 26.910 59.040 1.00 21.01 216 GLU A O 1
ATOM 1707 N N . ARG A 1 217 ? 53.344 26.445 57.082 1.00 19.70 217 ARG A N 1
ATOM 1708 C CA . ARG A 1 217 ? 52.447 27.334 56.345 1.00 20.11 217 ARG A CA 1
ATOM 1709 C C . ARG A 1 217 ? 51.047 26.734 56.273 1.00 15.31 217 ARG A C 1
ATOM 1710 O O . ARG A 1 217 ? 50.052 27.426 56.494 1.00 18.43 217 ARG A O 1
ATOM 1718 N N . LEU A 1 218 ? 50.976 25.441 55.973 1.00 14.85 218 LEU A N 1
ATOM 1719 C CA . LEU A 1 218 ? 49.693 24.748 55.902 1.00 16.76 218 LEU A CA 1
ATOM 1720 C C . LEU A 1 218 ? 48.994 24.750 57.259 1.00 16.52 218 LEU A C 1
ATOM 1721 O O . LEU A 1 218 ? 47.789 24.988 57.340 1.00 16.65 218 LEU A O 1
ATOM 1726 N N . LYS A 1 219 ? 49.756 24.491 58.320 1.00 16.93 219 LYS A N 1
ATOM 1727 C CA . LYS A 1 219 ? 49.218 24.548 59.675 1.00 16.79 219 LYS A CA 1
ATOM 1728 C C . LYS A 1 219 ? 48.677 25.943 59.996 1.00 16.37 219 LYS A C 1
ATOM 1729 O O . LYS A 1 219 ? 47.593 26.083 60.572 1.00 18.32 219 LYS A O 1
ATOM 1735 N N . ASN A 1 220 ? 49.435 26.970 59.620 1.00 15.57 220 ASN A N 1
ATOM 1736 C CA . ASN A 1 220 ? 49.003 28.350 59.845 1.00 17.66 220 ASN A CA 1
ATOM 1737 C C . ASN A 1 220 ? 47.684 28.676 59.157 1.00 17.21 220 ASN A C 1
ATOM 1738 O O . ASN A 1 220 ? 46.834 29.358 59.717 1.00 17.40 220 ASN A O 1
ATOM 1743 N N . ILE A 1 221 ? 47.531 28.202 57.924 1.00 15.94 221 ILE A N 1
ATOM 1744 C CA . ILE A 1 221 ? 46.311 28.442 57.166 1.00 14.42 221 ILE A CA 1
ATOM 1745 C C . ILE A 1 221 ? 45.123 27.702 57.786 1.00 15.76 221 ILE A C 1
ATOM 1746 O O . ILE A 1 221 ? 44.047 28.280 57.962 1.00 17.33 221 ILE A O 1
ATOM 1751 N N . VAL A 1 222 ? 45.319 26.429 58.124 1.00 15.38 222 VAL A N 1
ATOM 1752 C CA . VAL A 1 222 ? 44.284 25.666 58.821 1.00 16.44 222 VAL A CA 1
ATOM 1753 C C . VAL A 1 222 ? 43.853 26.340 60.135 1.00 16.60 222 VAL A C 1
ATOM 1754 O O . VAL A 1 222 ? 42.654 26.462 60.398 1.00 18.39 222 VAL A O 1
ATOM 1758 N N . GLU A 1 223 ? 44.826 26.794 60.929 1.00 17.44 223 GLU A N 1
ATOM 1759 C CA . GLU A 1 223 ? 44.555 27.550 62.155 1.00 22.65 223 GLU A CA 1
ATOM 1760 C C . GLU A 1 223 ? 43.698 28.764 61.833 1.00 16.03 223 GLU A C 1
ATOM 1761 O O . GLU A 1 223 ? 42.708 29.042 62.512 1.00 17.82 223 GLU A O 1
ATOM 1767 N N . GLY A 1 224 ? 44.086 29.485 60.784 1.00 16.63 224 GLY A N 1
ATOM 1768 C CA . GLY A 1 224 ? 43.338 30.642 60.330 1.00 18.15 224 GLY A CA 1
ATOM 1769 C C . GLY A 1 224 ? 41.896 30.319 59.989 1.00 14.61 224 GLY A C 1
ATOM 1770 O O . GLY A 1 224 ? 40.989 31.063 60.353 1.00 17.31 224 GLY A O 1
ATOM 1771 N N . ILE A 1 225 ? 41.676 29.209 59.289 1.00 15.67 225 ILE A N 1
ATOM 1772 C CA . ILE A 1 225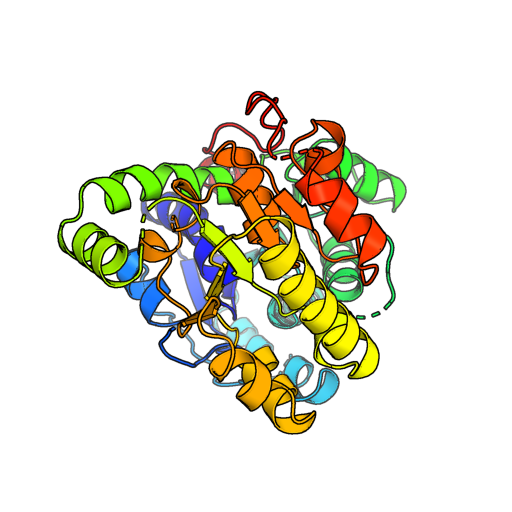 ? 40.319 28.812 58.937 1.00 16.28 225 ILE A CA 1
ATOM 1773 C C . ILE A 1 225 ? 39.502 28.453 60.186 1.00 15.10 225 ILE A C 1
ATOM 1774 O O . ILE A 1 225 ? 38.352 28.868 60.313 1.00 17.93 225 ILE A O 1
ATOM 1779 N N . PHE A 1 226 ? 40.100 27.698 61.107 1.00 15.32 226 PHE A N 1
ATOM 1780 C CA . PHE A 1 226 ? 39.441 27.363 62.371 1.00 14.77 226 PHE A CA 1
ATOM 1781 C C . PHE A 1 226 ? 38.995 28.632 63.108 1.00 15.51 226 PHE A C 1
ATOM 1782 O O . PHE A 1 226 ? 37.915 28.678 63.699 1.00 15.79 226 PHE A O 1
ATOM 1790 N N . GLU A 1 227 ? 39.833 29.663 63.055 1.00 18.84 227 GLU A N 1
ATOM 1791 C CA . GLU A 1 227 ? 39.557 30.908 63.756 1.00 17.48 227 GLU A CA 1
ATOM 1792 C C . GLU A 1 227 ? 38.441 31.734 63.108 1.00 21.72 227 GLU A C 1
ATOM 1793 O O . GLU A 1 227 ? 37.606 32.308 63.813 1.00 19.88 227 GLU A O 1
ATOM 1799 N N . ILE A 1 228 ? 38.445 31.804 61.774 1.00 18.15 228 ILE A N 1
ATOM 1800 C CA . ILE A 1 228 ? 37.366 32.440 61.015 1.00 18.62 228 ILE A CA 1
ATOM 1801 C C . ILE A 1 228 ? 36.019 31.878 61.428 1.00 16.42 228 ILE A C 1
ATOM 1802 O O . ILE A 1 228 ? 35.061 32.611 61.657 1.00 19.36 228 ILE A O 1
ATOM 1807 N N . ILE A 1 229 ? 35.964 30.552 61.500 1.00 17.31 229 ILE A N 1
ATOM 1808 C CA . ILE A 1 229 ? 34.755 29.835 61.845 1.00 14.67 229 ILE A CA 1
ATOM 1809 C C . ILE A 1 229 ? 34.236 30.249 63.226 1.00 16.37 229 ILE A C 1
ATOM 1810 O O . ILE A 1 229 ? 33.045 30.484 63.411 1.00 19.66 229 ILE A O 1
ATOM 1815 N N . GLU A 1 230 ? 35.143 30.347 64.189 1.00 18.02 230 GLU A N 1
ATOM 1816 C CA . GLU A 1 230 ? 34.772 30.676 65.560 1.00 18.12 230 GLU A CA 1
ATOM 1817 C C . GLU A 1 230 ? 34.367 32.136 65.716 1.00 19.47 230 GLU A C 1
ATOM 1818 O O . GLU A 1 230 ? 33.435 32.457 66.451 1.00 23.99 230 GLU A O 1
ATOM 1824 N N . ILE A 1 231 ? 35.072 33.020 65.020 1.00 18.17 231 ILE A N 1
ATOM 1825 C CA . ILE A 1 231 ? 34.841 34.452 65.157 1.00 16.85 231 ILE A CA 1
ATOM 1826 C C . ILE A 1 231 ? 33.589 34.898 64.410 1.00 16.90 231 ILE A C 1
ATOM 1827 O O . ILE A 1 231 ? 32.803 35.696 64.924 1.00 21.08 231 ILE A O 1
ATOM 1832 N N . TYR A 1 232 ? 33.392 34.361 63.208 1.00 19.52 232 TYR A N 1
ATOM 1833 C CA . TYR A 1 232 ? 32.299 34.804 62.349 1.00 19.45 232 TYR A CA 1
ATOM 1834 C C . TYR A 1 232 ? 31.115 33.838 62.290 1.00 20.34 232 TYR A C 1
ATOM 1835 O O . TYR A 1 232 ? 30.091 34.148 61.675 1.00 20.79 232 TYR A O 1
ATOM 1844 N N . ASP A 1 233 ? 31.253 32.689 62.950 1.00 22.91 233 ASP A N 1
ATOM 1845 C CA . ASP A 1 233 ? 30.212 31.661 62.984 1.00 24.22 233 ASP A CA 1
ATOM 1846 C C . ASP A 1 233 ? 29.771 31.299 61.571 1.00 25.13 233 ASP A C 1
ATOM 1847 O O . ASP A 1 233 ? 28.590 31.385 61.227 1.00 25.24 233 ASP A O 1
ATOM 1852 N N . LYS A 1 234 ? 30.737 30.896 60.751 1.00 20.22 234 LYS A N 1
ATOM 1853 C CA . LYS A 1 234 ? 30.474 30.643 59.345 1.00 23.87 234 LYS A CA 1
ATOM 1854 C C . LYS A 1 234 ? 30.839 29.225 58.938 1.00 23.51 234 LYS A C 1
ATOM 1855 O O . LYS A 1 234 ? 31.867 28.693 59.361 1.00 28.37 234 LYS A O 1
ATOM 1861 N N . ALA A 1 235 ? 29.993 28.612 58.117 1.00 18.56 235 ALA A N 1
ATOM 1862 C CA . ALA A 1 235 ? 30.305 27.306 57.555 1.00 19.06 235 ALA A CA 1
ATOM 1863 C C . ALA A 1 235 ? 31.260 27.479 56.382 1.00 15.52 235 ALA A C 1
ATOM 1864 O O . ALA A 1 235 ? 31.178 28.465 55.646 1.00 16.37 235 ALA A O 1
ATOM 1866 N N . ILE A 1 236 ? 32.163 26.517 56.215 1.00 13.80 236 ILE A N 1
ATOM 1867 C CA . ILE A 1 236 ? 33.124 26.530 55.122 1.00 13.45 236 ILE A CA 1
ATOM 1868 C C . ILE A 1 236 ? 32.879 25.313 54.243 1.00 13.72 236 ILE A C 1
ATOM 1869 O O . ILE A 1 236 ? 32.710 24.201 54.755 1.00 19.66 236 ILE A O 1
ATOM 1874 N N . ILE A 1 237 ? 32.836 25.520 52.932 1.00 11.06 237 ILE A N 1
ATOM 1875 C CA . ILE A 1 237 ? 32.849 24.415 51.979 1.00 11.07 237 ILE A CA 1
ATOM 1876 C C . ILE A 1 237 ? 34.232 24.380 51.337 1.00 10.66 237 ILE A C 1
ATOM 1877 O O . ILE A 1 237 ? 34.662 25.362 50.730 1.00 12.44 237 ILE A O 1
ATOM 1882 N N . PHE A 1 238 ? 34.925 23.257 51.485 1.00 11.02 238 PHE A N 1
ATOM 1883 C CA . PHE A 1 238 ? 36.317 23.127 51.054 1.00 11.32 238 PHE A CA 1
ATOM 1884 C C . PHE A 1 238 ? 36.395 22.071 49.957 1.00 10.71 238 PHE A C 1
ATOM 1885 O O . PHE A 1 238 ? 36.247 20.876 50.227 1.00 13.12 238 PHE A O 1
ATOM 1893 N N . SER A 1 239 ? 36.595 22.510 48.716 1.00 12.06 239 SER A N 1
ATOM 1894 C CA . SER A 1 239 ? 36.886 21.583 47.620 1.00 10.66 239 SER A CA 1
ATOM 1895 C C . SER A 1 239 ? 38.378 21.298 47.658 1.00 11.27 239 SER A C 1
ATOM 1896 O O . SER A 1 239 ? 39.184 22.207 47.445 1.00 14.02 239 SER A O 1
ATOM 1899 N N . ILE A 1 240 ? 38.749 20.046 47.929 1.00 10.59 240 ILE A N 1
ATOM 1900 C CA . ILE A 1 240 ? 40.138 19.717 48.251 1.00 11.96 240 ILE A CA 1
ATOM 1901 C C . ILE A 1 240 ? 40.900 19.062 47.088 1.00 11.63 240 ILE A C 1
ATOM 1902 O O . ILE A 1 240 ? 40.596 17.946 46.662 1.00 12.38 240 ILE A O 1
ATOM 1907 N N . HIS A 1 241 ? 41.901 19.780 46.590 1.00 10.02 241 HIS A N 1
ATOM 1908 C CA . HIS A 1 241 ? 42.759 19.323 45.500 1.00 9.46 241 HIS A CA 1
ATOM 1909 C C . HIS A 1 241 ? 43.500 18.071 45.956 1.00 9.46 241 HIS A C 1
ATOM 1910 O O . HIS A 1 241 ? 43.849 17.964 47.127 1.00 9.68 241 HIS A O 1
ATOM 1917 N N . PRO A 1 242 ? 43.731 17.115 45.046 1.00 9.28 242 PRO A N 1
ATOM 1918 C CA . PRO A 1 242 ? 44.396 15.879 45.487 1.00 11.54 242 PRO A CA 1
ATOM 1919 C C . PRO A 1 242 ? 45.813 16.082 46.043 1.00 11.52 242 PRO A C 1
ATOM 1920 O O . PRO A 1 242 ? 46.214 15.322 46.923 1.00 13.05 242 PRO A O 1
ATOM 1924 N N . ARG A 1 243 ? 46.556 17.069 45.553 1.00 9.57 243 ARG A N 1
ATOM 1925 C CA . ARG A 1 243 ? 47.852 17.381 46.157 1.00 12.03 243 ARG A CA 1
ATOM 1926 C C . ARG A 1 243 ? 47.659 17.737 47.625 1.00 12.01 243 ARG A C 1
ATOM 1927 O O . ARG A 1 243 ? 48.379 17.260 48.509 1.00 11.38 243 ARG A O 1
ATOM 1935 N N . THR A 1 244 ? 46.677 18.585 47.885 1.00 10.65 244 THR A N 1
ATOM 1936 C CA . THR A 1 244 ? 46.426 19.091 49.221 1.00 10.65 244 THR A CA 1
ATOM 1937 C C . THR A 1 244 ? 45.935 18.005 50.169 1.00 11.79 244 THR A C 1
ATOM 1938 O O . THR A 1 244 ? 46.333 17.977 51.336 1.00 11.96 244 THR A O 1
ATOM 1942 N N . LYS A 1 245 ? 45.089 17.107 49.673 1.00 11.82 245 LYS A N 1
ATOM 1943 C CA . LYS A 1 245 ? 44.646 15.977 50.485 1.00 12.56 245 LYS A CA 1
ATOM 1944 C C . LYS A 1 245 ? 45.847 15.140 50.914 1.00 13.84 245 LYS A C 1
ATOM 1945 O O . LYS A 1 245 ? 45.955 14.744 52.080 1.00 14.82 245 LYS A O 1
ATOM 1951 N N . LYS A 1 246 ? 46.756 14.900 49.972 1.00 14.17 246 LYS A N 1
ATOM 1952 C CA . LYS A 1 246 ? 47.931 14.069 50.220 1.00 12.28 246 LYS A CA 1
ATOM 1953 C C . LYS A 1 246 ? 48.822 14.728 51.260 1.00 15.19 246 LYS A C 1
ATOM 1954 O O . LYS A 1 246 ? 49.307 14.067 52.187 1.00 15.77 246 LYS A O 1
ATOM 1960 N N . ARG A 1 247 ? 49.017 16.037 51.128 1.00 14.85 247 ARG A N 1
ATOM 1961 C CA . ARG A 1 247 ? 49.844 16.780 52.078 1.00 14.61 247 ARG A CA 1
ATOM 1962 C C . ARG A 1 247 ? 49.198 16.888 53.456 1.00 14.69 247 ARG A C 1
ATOM 1963 O O . ARG A 1 247 ? 49.884 16.757 54.469 1.00 17.53 247 ARG A O 1
ATOM 1971 N N . LEU A 1 248 ? 47.891 17.135 53.503 1.00 14.55 248 LEU A N 1
ATOM 1972 C CA . LEU A 1 248 ? 47.192 17.218 54.784 1.00 16.74 248 LEU A CA 1
ATOM 1973 C C . LEU A 1 248 ? 47.328 15.924 55.576 1.00 16.20 248 LEU A C 1
ATOM 1974 O O . LEU A 1 248 ? 47.503 15.952 56.797 1.00 18.28 248 LEU A O 1
ATOM 1979 N N . LYS A 1 249 ? 47.257 14.795 54.879 1.00 16.23 249 LYS A N 1
ATOM 1980 C CA . LYS A 1 249 ? 47.419 13.499 55.533 1.00 19.69 249 LYS A CA 1
ATOM 1981 C C . LYS A 1 249 ? 48.871 13.283 55.947 1.00 22.29 249 LYS A C 1
ATOM 1982 O O . LYS A 1 249 ? 49.143 12.742 57.018 1.00 23.03 249 LYS A O 1
ATOM 1988 N N . GLU A 1 250 ? 49.801 13.714 55.100 1.00 20.27 250 GLU A N 1
ATOM 1989 C CA . GLU A 1 250 ? 51.226 13.579 55.402 1.00 21.31 250 GLU A CA 1
ATOM 1990 C C . GLU A 1 250 ? 51.608 14.337 56.673 1.00 23.65 250 GLU A C 1
ATOM 1991 O O . GLU A 1 250 ? 52.423 13.863 57.475 1.00 23.59 250 GLU A O 1
ATOM 1997 N N . PHE A 1 251 ? 51.002 15.505 56.861 1.00 21.85 251 PHE A N 1
ATOM 1998 C CA . PHE A 1 251 ? 51.325 16.369 57.990 1.00 23.01 251 PHE A CA 1
ATOM 1999 C C . PHE A 1 251 ? 50.369 16.187 59.166 1.00 23.02 251 PHE A C 1
ATOM 2000 O O . PHE A 1 251 ? 50.393 16.975 60.113 1.00 27.66 251 PHE A O 1
ATOM 2008 N N . ASN A 1 252 ? 49.534 15.153 59.096 1.00 22.07 252 ASN A N 1
ATOM 2009 C CA . ASN A 1 252 ? 48.539 14.868 60.134 1.00 28.24 252 ASN A CA 1
ATOM 2010 C C . ASN A 1 252 ? 47.611 16.039 60.453 1.00 32.37 252 ASN A C 1
ATOM 2011 O O . ASN A 1 252 ? 47.381 16.361 61.616 1.00 33.03 252 ASN A O 1
ATOM 2016 N N . LEU A 1 253 ? 47.080 16.670 59.410 1.00 22.44 253 LEU A N 1
ATOM 2017 C CA . LEU A 1 253 ? 46.127 17.760 59.580 1.00 23.90 253 LEU A CA 1
ATOM 2018 C C . LEU A 1 253 ? 44.757 17.396 59.026 1.00 18.94 253 LEU A C 1
ATOM 2019 O O . LEU A 1 253 ? 43.763 18.052 59.338 1.00 24.25 253 LEU A O 1
ATOM 2024 N N . PHE A 1 254 ? 44.705 16.355 58.199 1.00 19.67 254 PHE A N 1
ATOM 2025 C CA . PHE A 1 254 ? 43.458 15.986 57.541 1.00 18.77 254 PHE A CA 1
ATOM 2026 C C . PHE A 1 254 ? 42.363 15.633 58.535 1.00 22.72 254 PHE A C 1
ATOM 2027 O O . PHE A 1 254 ? 41.256 16.160 58.449 1.00 21.36 254 PHE A O 1
ATOM 2035 N N . ASP A 1 255 ? 42.674 14.749 59.479 1.00 26.01 255 ASP A N 1
ATOM 2036 C CA . ASP A 1 255 ? 41.686 14.321 60.462 1.00 24.66 255 ASP A CA 1
ATOM 2037 C C . ASP A 1 255 ? 41.146 15.476 61.312 1.00 23.14 255 ASP A C 1
ATOM 2038 O O . ASP A 1 255 ? 39.995 15.452 61.733 1.00 22.45 255 ASP A O 1
ATOM 2043 N N . LYS A 1 256 ? 41.964 16.497 61.540 1.00 25.86 256 LYS A N 1
ATOM 2044 C CA . LYS A 1 256 ? 41.494 17.684 62.251 1.00 27.98 256 LYS A CA 1
ATOM 2045 C C . LYS A 1 256 ? 40.452 18.498 61.475 1.00 28.03 256 LYS A C 1
ATOM 2046 O O . LYS A 1 256 ? 39.527 19.046 62.072 1.00 24.26 256 LYS A O 1
ATOM 2052 N N . LEU A 1 257 ? 40.596 18.581 60.151 1.00 27.92 257 LEU A N 1
ATOM 2053 C CA . LEU A 1 257 ? 39.598 19.256 59.321 1.00 25.11 257 LEU A CA 1
ATOM 2054 C C . LEU A 1 257 ? 38.286 18.485 59.323 1.00 25.90 257 LEU A C 1
ATOM 2055 O O . LEU A 1 257 ? 37.217 19.055 59.545 1.00 27.00 257 LEU A O 1
ATOM 2060 N N . LYS A 1 258 ? 38.368 17.182 59.068 1.00 24.55 258 LYS A N 1
ATOM 2061 C CA . LYS A 1 258 ? 37.172 16.348 59.020 1.00 31.15 258 LYS A CA 1
ATOM 2062 C C . LYS A 1 258 ? 36.450 16.333 60.363 1.00 28.41 258 LYS A C 1
ATOM 2063 O O . LYS A 1 258 ? 35.239 16.116 60.420 1.00 34.06 258 LYS A O 1
ATOM 2069 N N . SER A 1 259 ? 37.201 16.580 61.436 1.00 31.54 259 SER A N 1
ATOM 2070 C CA . SER A 1 259 ? 36.643 16.659 62.784 1.00 32.91 259 SER A CA 1
ATOM 2071 C C . SER A 1 259 ? 35.896 17.960 63.032 1.00 27.51 259 SER A C 1
ATOM 2072 O O . SER A 1 259 ? 35.078 18.050 63.950 1.00 26.54 259 SER A O 1
ATOM 2075 N N . ASN A 1 260 ? 36.184 18.973 62.223 1.00 19.14 260 ASN A N 1
ATOM 2076 C CA . ASN A 1 260 ? 35.515 20.256 62.372 1.00 19.64 260 ASN A CA 1
ATOM 2077 C C . ASN A 1 260 ? 34.154 20.209 61.689 1.00 22.21 260 ASN A C 1
ATOM 2078 O O . ASN A 1 260 ? 34.071 20.134 60.465 1.00 20.09 260 ASN A O 1
ATOM 2083 N N . LYS A 1 261 ? 33.089 20.250 62.480 1.00 22.94 261 LYS A N 1
ATOM 2084 C CA . LYS A 1 261 ? 31.744 20.062 61.948 1.00 24.86 261 LYS A CA 1
ATOM 2085 C C . LYS A 1 261 ? 31.240 21.271 61.156 1.00 23.52 261 LYS A C 1
ATOM 2086 O O . LYS A 1 261 ? 30.191 21.205 60.513 1.00 27.59 261 LYS A O 1
ATOM 2092 N N . LYS A 1 262 ? 31.993 22.368 61.189 1.00 19.41 262 LYS A N 1
ATOM 2093 C CA . LYS A 1 262 ? 31.636 23.549 60.404 1.00 18.93 262 LYS A CA 1
ATOM 2094 C C . LYS A 1 262 ? 32.346 23.573 59.051 1.00 18.34 262 LYS A C 1
ATOM 2095 O O . LYS A 1 262 ? 32.136 24.486 58.252 1.00 18.37 262 LYS A O 1
ATOM 2101 N N . ILE A 1 263 ? 33.191 22.580 58.800 1.00 14.83 263 ILE A N 1
ATOM 2102 C CA . ILE A 1 263 ? 33.849 22.463 57.500 1.00 15.66 263 ILE A CA 1
ATOM 2103 C C . ILE A 1 263 ? 33.270 21.289 56.728 1.00 16.29 263 ILE A C 1
ATOM 2104 O O . ILE A 1 263 ? 33.300 20.152 57.205 1.00 18.93 263 ILE A O 1
ATOM 2109 N N . LYS A 1 264 ? 32.743 21.558 55.536 1.00 15.23 264 LYS A N 1
ATOM 2110 C CA . LYS A 1 264 ? 32.313 20.477 54.661 1.00 16.28 264 LYS A CA 1
ATOM 2111 C C . LYS A 1 264 ? 33.372 20.250 53.594 1.00 15.11 264 LYS A C 1
ATOM 2112 O O . LYS A 1 264 ? 33.596 21.103 52.734 1.00 14.41 264 LYS A O 1
ATOM 2118 N N . ILE A 1 265 ? 34.040 19.103 53.667 1.00 14.31 265 ILE A N 1
ATOM 2119 C CA . ILE A 1 265 ? 35.068 18.756 52.702 1.00 16.62 265 ILE A CA 1
ATOM 2120 C C . ILE A 1 265 ? 34.431 18.005 51.556 1.00 15.95 265 ILE A C 1
ATOM 2121 O O . ILE A 1 265 ? 33.720 17.017 51.763 1.00 18.80 265 ILE A O 1
ATOM 2126 N N . ILE A 1 266 ? 34.671 18.481 50.342 1.00 13.18 266 ILE A N 1
ATOM 2127 C CA . ILE A 1 266 ? 34.171 17.799 49.154 1.00 14.10 266 ILE A CA 1
ATOM 2128 C C . ILE A 1 266 ? 35.323 17.501 48.205 1.00 15.53 266 ILE A C 1
ATOM 2129 O O . ILE A 1 266 ? 36.303 18.254 48.142 1.00 13.19 266 ILE A O 1
ATOM 2134 N N . GLU A 1 267 ? 35.224 16.378 47.507 1.00 13.28 267 GLU A N 1
ATOM 2135 C CA . GLU A 1 267 ? 36.154 16.054 46.439 1.00 13.62 267 GLU A CA 1
ATOM 2136 C C . GLU A 1 267 ? 35.973 17.091 45.338 1.00 11.80 267 GLU A C 1
ATOM 2137 O O . GLU A 1 267 ? 34.898 17.704 45.228 1.00 14.72 267 GLU A O 1
ATOM 2143 N N . PRO A 1 268 ? 37.011 17.291 44.511 1.00 10.68 268 PRO A N 1
ATOM 2144 C CA . PRO A 1 268 ? 36.918 18.218 43.382 1.00 10.05 268 PRO A CA 1
ATOM 2145 C C . PRO A 1 268 ? 35.666 17.951 42.545 1.00 11.46 268 PRO A C 1
ATOM 2146 O O . PRO A 1 268 ? 35.332 16.790 42.274 1.00 12.72 268 PRO A O 1
ATOM 2150 N N . VAL A 1 269 ? 34.980 19.021 42.151 1.00 9.98 269 VAL A N 1
ATOM 2151 C CA . VAL A 1 269 ? 33.747 18.904 41.366 1.00 11.51 269 VAL A CA 1
ATOM 2152 C C . VAL A 1 269 ? 33.908 19.485 39.968 1.00 9.03 269 VAL A C 1
ATOM 2153 O O . VAL A 1 269 ? 34.899 20.150 39.661 1.00 10.07 269 VAL A O 1
ATOM 2157 N N . GLY A 1 270 ? 32.921 19.234 39.110 1.00 9.38 270 GLY A N 1
ATOM 2158 C CA . GLY A 1 270 ? 32.926 19.747 37.748 1.00 7.90 270 GLY A CA 1
ATOM 2159 C C . GLY A 1 270 ? 32.779 21.258 37.713 1.00 9.35 270 GLY A C 1
ATOM 2160 O O . GLY A 1 270 ? 32.449 21.888 38.725 1.00 9.96 270 GLY A O 1
ATOM 2161 N N . TYR A 1 271 ? 33.042 21.840 36.548 1.00 9.24 271 TYR A N 1
ATOM 2162 C CA . TYR A 1 271 ? 33.005 23.292 36.393 1.00 9.12 271 TYR A CA 1
ATOM 2163 C C . TYR A 1 271 ? 31.621 23.888 36.656 1.00 8.38 271 TYR A C 1
ATOM 2164 O O . TYR A 1 271 ? 31.495 24.927 37.300 1.00 9.60 271 TYR A O 1
ATOM 2173 N N . LEU A 1 272 ? 30.578 23.231 36.164 1.00 8.99 272 LEU A N 1
ATOM 2174 C CA . LEU A 1 272 ? 29.227 23.752 36.350 1.00 8.88 272 LEU A CA 1
ATOM 2175 C C . LEU A 1 272 ? 28.864 23.797 37.830 1.00 10.12 272 LEU A C 1
ATOM 2176 O O . LEU A 1 272 ? 28.321 24.790 38.339 1.00 9.28 272 LEU A O 1
ATOM 2181 N N . GLU A 1 273 ? 29.177 22.708 38.518 1.00 9.64 273 GLU A N 1
ATOM 2182 C CA . GLU A 1 273 ? 28.955 22.614 39.946 1.00 7.85 273 GLU A CA 1
ATOM 2183 C C . GLU A 1 273 ? 29.764 23.674 40.699 1.00 9.77 273 GLU A C 1
ATOM 2184 O O . GLU A 1 273 ? 29.252 24.337 41.606 1.00 9.64 273 GLU A O 1
ATOM 2190 N N . PHE A 1 274 ? 31.028 23.842 40.317 1.00 8.46 274 PHE A N 1
ATOM 2191 C CA . PHE A 1 274 ? 31.875 24.787 41.030 1.00 8.41 274 PHE A CA 1
ATOM 2192 C C . PHE A 1 274 ? 31.443 26.234 40.808 1.00 8.01 274 PHE A C 1
ATOM 2193 O O . PHE A 1 274 ? 31.487 27.044 41.735 1.00 8.95 274 PHE A O 1
ATOM 2201 N N . LEU A 1 275 ? 31.022 26.567 39.589 1.00 9.38 275 LEU A N 1
ATOM 2202 C CA . LEU A 1 275 ? 30.512 27.908 39.318 1.00 8.48 275 LEU A CA 1
ATOM 2203 C C . LEU A 1 275 ? 29.329 28.233 40.216 1.00 9.89 275 LEU A C 1
ATOM 2204 O O . LEU A 1 275 ? 29.207 29.346 40.716 1.00 9.08 275 LEU A O 1
ATOM 2217 N N . LEU A 1 277 ? 28.811 26.935 43.231 1.00 10.65 277 LEU A N 1
ATOM 2218 C CA . LEU A 1 277 ? 29.359 27.170 44.557 1.00 9.68 277 LEU A CA 1
ATOM 2219 C C . LEU A 1 277 ? 29.984 28.563 44.661 1.00 10.67 277 LEU A C 1
ATOM 2220 O O . LEU A 1 277 ? 29.811 29.247 45.662 1.00 10.30 277 LEU A O 1
ATOM 2225 N N . GLU A 1 278 ? 30.705 28.993 43.630 1.00 9.20 278 GLU A N 1
ATOM 2226 C CA . GLU A 1 278 ? 31.301 30.326 43.663 1.00 10.18 278 GLU A CA 1
ATOM 2227 C C . GLU A 1 278 ? 30.237 31.413 43.683 1.00 9.10 278 GLU A C 1
ATOM 2228 O O . GLU A 1 278 ? 30.294 32.339 44.506 1.00 10.22 278 GLU A O 1
ATOM 2234 N N . LYS A 1 279 ? 29.273 31.305 42.768 1.00 8.98 279 LYS A N 1
ATOM 2235 C CA . LYS A 1 279 ? 28.287 32.355 42.585 1.00 11.54 279 LYS A CA 1
ATOM 2236 C C . LYS A 1 279 ? 27.519 32.613 43.873 1.00 12.02 279 LYS A C 1
ATOM 2237 O O . LYS A 1 279 ? 27.160 33.751 44.177 1.00 13.46 279 LYS A O 1
ATOM 2243 N N . ASN A 1 280 ? 27.286 31.554 44.637 1.00 10.46 280 ASN A N 1
ATOM 2244 C CA . ASN A 1 280 ? 26.434 31.649 45.815 1.00 12.05 280 ASN A CA 1
ATOM 2245 C C . ASN A 1 280 ? 27.170 31.799 47.147 1.00 14.90 280 ASN A C 1
ATOM 2246 O O . ASN A 1 280 ? 26.549 31.865 48.199 1.00 13.99 280 ASN A O 1
ATOM 2251 N N . ALA A 1 281 ? 28.493 31.874 47.095 1.00 10.97 281 ALA A N 1
ATOM 2252 C CA . ALA A 1 281 ? 29.304 31.982 48.305 1.00 10.08 281 ALA A CA 1
ATOM 2253 C C . ALA A 1 281 ? 29.207 33.399 48.865 1.00 11.07 281 ALA A C 1
ATOM 2254 O O . ALA A 1 281 ? 29.139 34.365 48.103 1.00 12.24 281 ALA A O 1
ATOM 2256 N N . GLU A 1 282 ? 29.203 33.533 50.190 1.00 10.04 282 GLU A N 1
ATOM 2257 C CA . GLU A 1 282 ? 29.230 34.870 50.779 1.00 13.40 282 GLU A CA 1
ATOM 2258 C C . GLU A 1 282 ? 30.607 35.484 50.561 1.00 11.90 282 GLU A C 1
ATOM 2259 O O . GLU A 1 282 ? 30.744 36.691 50.348 1.00 13.80 282 GLU A O 1
ATOM 2265 N N . LEU A 1 283 ? 31.628 34.641 50.608 1.00 12.23 283 LEU A N 1
ATOM 2266 C CA . LEU A 1 283 ? 32.956 35.077 50.209 1.00 14.26 283 LEU A CA 1
ATOM 2267 C C . LEU A 1 283 ? 33.799 33.862 49.824 1.00 9.45 283 LEU A C 1
ATOM 2268 O O . LEU A 1 283 ? 33.462 32.723 50.164 1.00 10.70 283 LEU A O 1
ATOM 2273 N N . ILE A 1 284 ? 34.836 34.103 49.027 1.00 9.60 284 ILE A N 1
ATOM 2274 C CA . ILE A 1 284 ? 35.694 33.041 48.525 1.00 11.12 284 ILE A CA 1
ATOM 2275 C C . ILE A 1 284 ? 37.104 33.183 49.115 1.00 12.13 284 ILE A C 1
ATOM 2276 O O . ILE A 1 284 ? 37.660 34.277 49.150 1.00 11.66 284 ILE A O 1
ATOM 2281 N N . LEU A 1 285 ? 37.653 32.078 49.620 1.00 8.59 285 LEU A N 1
ATOM 2282 C CA . LEU A 1 285 ? 39.005 32.052 50.170 1.00 10.54 285 LEU A CA 1
ATOM 2283 C C . LEU A 1 285 ? 39.813 31.107 49.313 1.00 9.10 285 LEU A C 1
ATOM 2284 O O . LEU A 1 285 ? 39.434 29.953 49.136 1.00 10.77 285 LEU A O 1
ATOM 2289 N N . THR A 1 286 ? 40.930 31.570 48.765 1.00 8.99 286 THR A N 1
ATOM 2290 C CA . THR A 1 286 ? 41.623 30.734 47.801 1.00 7.47 286 THR A CA 1
ATOM 2291 C C . THR A 1 286 ? 43.093 31.073 47.641 1.00 8.45 286 THR A C 1
ATOM 2292 O O . THR A 1 286 ? 43.539 32.178 47.976 1.00 8.52 286 THR A O 1
ATOM 2296 N N . ASP A 1 287 ? 43.839 30.117 47.097 1.00 9.31 287 ASP A N 1
ATOM 2297 C CA . ASP A 1 287 ? 45.140 30.437 46.525 1.00 8.75 287 ASP A CA 1
ATOM 2298 C C . ASP A 1 287 ? 45.219 30.068 45.037 1.00 7.34 287 ASP A C 1
ATOM 2299 O O . ASP A 1 287 ? 46.305 30.045 44.452 1.00 10.23 287 ASP A O 1
ATOM 2304 N N . SER A 1 288 ? 44.065 29.776 44.436 1.00 7.86 288 SER A N 1
ATOM 2305 C CA . SER A 1 288 ? 43.974 29.466 43.014 1.00 7.65 288 SER A CA 1
ATOM 2306 C C . SER A 1 288 ? 44.041 30.713 42.140 1.00 11.22 288 SER A C 1
ATOM 2307 O O . SER A 1 288 ? 43.480 31.750 42.502 1.00 13.07 288 SER A O 1
ATOM 2310 N N . GLY A 1 289 ? 44.685 30.612 40.977 1.00 9.48 289 GLY A N 1
ATOM 2311 C CA . GLY A 1 289 ? 44.696 31.726 40.040 1.00 9.35 289 GLY A CA 1
ATOM 2312 C C . GLY A 1 289 ? 43.343 31.942 39.394 1.00 10.49 289 GLY A C 1
ATOM 2313 O O . GLY A 1 289 ? 42.807 33.055 39.380 1.00 12.10 289 GLY A O 1
ATOM 2314 N N . GLY A 1 290 ? 42.782 30.876 38.839 1.00 8.93 290 GLY A N 1
ATOM 2315 C CA . GLY A 1 290 ? 41.494 30.969 38.181 1.00 8.46 290 GLY A CA 1
ATOM 2316 C C . GLY A 1 290 ? 40.365 31.385 39.109 1.00 10.60 290 GLY A C 1
ATOM 2317 O O . GLY A 1 290 ? 39.480 32.132 38.695 1.00 10.42 290 GLY A O 1
ATOM 2318 N N . VAL A 1 291 ? 40.388 30.920 40.356 1.00 7.40 291 VAL A N 1
ATOM 2319 C CA . VAL A 1 291 ? 39.308 31.264 41.279 1.00 8.05 291 VAL A CA 1
ATOM 2320 C C . VAL A 1 291 ? 39.342 32.759 41.621 1.00 10.85 291 VAL A C 1
ATOM 2321 O O . VAL A 1 291 ? 38.293 33.377 41.764 1.00 9.41 291 VAL A O 1
ATOM 2325 N N . GLN A 1 292 ? 40.530 33.352 41.720 1.00 9.29 292 GLN A N 1
ATOM 2326 C CA . GLN A 1 292 ? 40.625 34.800 41.937 1.00 8.93 292 GLN A CA 1
ATOM 2327 C C . GLN A 1 292 ? 39.910 35.551 40.818 1.00 8.85 292 GLN A C 1
ATOM 2328 O O . GLN A 1 292 ? 39.191 36.524 41.064 1.00 10.38 292 GLN A O 1
ATOM 2334 N N . GLU A 1 293 ? 40.113 35.104 39.585 1.00 7.79 293 GLU A N 1
ATOM 2335 C CA . GLU A 1 293 ? 39.466 35.723 38.436 1.00 8.48 293 GLU A CA 1
ATOM 2336 C C . GLU A 1 293 ? 37.956 35.525 38.450 1.00 8.43 293 GLU A C 1
ATOM 2337 O O . GLU A 1 293 ? 37.202 36.476 38.252 1.00 8.41 293 GLU A O 1
ATOM 2343 N N . GLU A 1 294 ? 37.517 34.293 38.688 1.00 8.58 294 GLU A N 1
ATOM 2344 C CA . GLU A 1 294 ? 36.090 34.000 38.733 1.00 7.89 294 GLU A CA 1
ATOM 2345 C C . GLU A 1 294 ? 35.366 34.742 39.845 1.00 9.55 294 GLU A C 1
ATOM 2346 O O . GLU A 1 294 ? 34.258 35.227 39.639 1.00 9.52 294 GLU A O 1
ATOM 2352 N N . ALA A 1 295 ? 35.990 34.837 41.017 1.00 8.48 295 ALA A N 1
ATOM 2353 C CA . ALA A 1 295 ? 35.400 35.583 42.126 1.00 7.51 295 ALA A CA 1
ATOM 2354 C C . ALA A 1 295 ? 35.159 37.024 41.683 1.00 10.10 295 ALA A C 1
ATOM 2355 O O . ALA A 1 295 ? 34.091 37.594 41.919 1.00 10.72 295 ALA A O 1
ATOM 2357 N N . CYS A 1 296 ? 36.137 37.598 40.991 1.00 9.04 296 CYS A N 1
ATOM 2358 C CA . CYS A 1 296 ? 36.021 38.971 40.538 1.00 10.51 296 CYS A CA 1
ATOM 2359 C C . CYS A 1 296 ? 34.879 39.113 39.523 1.00 10.56 296 CYS A C 1
ATOM 2360 O O . CYS A 1 296 ? 34.037 40.021 39.615 1.00 10.29 296 CYS A O 1
ATOM 2363 N N . ILE A 1 297 ? 34.837 38.193 38.569 1.00 9.09 297 ILE A N 1
ATOM 2364 C CA . ILE A 1 297 ? 33.828 38.208 37.520 1.00 9.78 297 ILE A CA 1
ATOM 2365 C C . ILE A 1 297 ? 32.418 38.045 38.084 1.00 13.25 297 ILE A C 1
ATOM 2366 O O . ILE A 1 297 ? 31.478 38.735 37.655 1.00 13.50 297 ILE A O 1
ATOM 2371 N N . LEU A 1 298 ? 32.277 37.156 39.062 1.00 10.45 298 LEU A N 1
ATOM 2372 C CA . LEU A 1 298 ? 30.984 36.846 39.662 1.00 11.96 298 LEU A CA 1
ATOM 2373 C C . LEU A 1 298 ? 30.564 37.833 40.747 1.00 11.59 298 LEU A C 1
ATOM 2374 O O . LEU A 1 298 ? 29.471 37.698 41.315 1.00 14.08 298 LEU A O 1
ATOM 2379 N N . LYS A 1 299 ? 31.418 38.821 41.023 1.00 10.53 299 LYS A N 1
ATOM 2380 C CA . LYS A 1 299 ? 31.160 39.854 42.036 1.00 11.40 299 LYS A CA 1
ATOM 2381 C C . LYS A 1 299 ? 31.018 39.263 43.441 1.00 12.38 299 LYS A C 1
ATOM 2382 O O . LYS A 1 299 ? 30.143 39.661 44.222 1.00 14.55 299 LYS A O 1
ATOM 2388 N N . VAL A 1 300 ? 31.873 38.297 43.751 1.00 9.95 300 VAL A N 1
ATOM 2389 C CA . VAL A 1 300 ? 31.913 37.704 45.074 1.00 10.96 300 VAL A CA 1
ATOM 2390 C C . VAL A 1 300 ? 33.255 38.070 45.672 1.00 10.42 300 VAL A C 1
ATOM 2391 O O . VAL A 1 300 ? 34.281 37.813 45.059 1.00 10.79 300 VAL A O 1
ATOM 2395 N N . PRO A 1 301 ? 33.263 38.698 46.858 1.00 10.79 301 PRO A N 1
ATOM 2396 C CA . PRO A 1 301 ? 34.543 39.110 47.443 1.00 10.21 301 PRO A CA 1
ATOM 2397 C C . PRO A 1 301 ? 35.510 37.942 47.630 1.00 11.66 301 PRO A C 1
ATOM 2398 O O . PRO A 1 301 ? 35.107 36.831 47.992 1.00 12.33 301 PRO A O 1
ATOM 2402 N N . CYS A 1 302 ? 36.786 38.208 47.382 1.00 10.64 302 CYS A N 1
ATOM 2403 C CA . CYS A 1 302 ? 37.808 37.179 47.424 1.00 11.37 302 CYS A CA 1
ATOM 2404 C C . CYS A 1 302 ? 38.891 37.531 48.442 1.00 11.14 302 CYS A C 1
ATOM 2405 O O . CYS A 1 302 ? 39.271 38.702 48.591 1.00 11.13 302 CYS A O 1
ATOM 2408 N N . ILE A 1 303 ? 39.369 36.519 49.158 1.00 9.63 303 ILE A N 1
ATOM 2409 C CA . ILE A 1 303 ? 40.533 36.666 50.021 1.00 9.92 303 ILE A CA 1
ATOM 2410 C C . ILE A 1 303 ? 41.562 35.652 49.560 1.00 11.29 303 ILE A C 1
ATOM 2411 O O . ILE A 1 303 ? 41.288 34.446 49.525 1.00 10.92 303 ILE A O 1
ATOM 2416 N N . THR A 1 304 ? 42.738 36.147 49.186 1.00 10.75 304 THR A N 1
ATOM 2417 C CA . THR A 1 304 ? 43.765 35.297 48.594 1.00 10.42 304 THR A CA 1
ATOM 2418 C C . THR A 1 304 ? 44.831 34.950 49.626 1.00 10.94 304 THR A C 1
ATOM 2419 O O . THR A 1 304 ? 45.470 35.836 50.212 1.00 10.90 304 THR A O 1
ATOM 2423 N N . LEU A 1 305 ? 45.003 33.653 49.859 1.00 9.53 305 LEU A N 1
ATOM 2424 C CA . LEU A 1 305 ? 45.914 33.147 50.884 1.00 12.10 305 LEU A CA 1
ATOM 2425 C C . LEU A 1 305 ? 47.333 33.027 50.322 1.00 14.30 305 LEU A C 1
ATOM 2426 O O . LEU A 1 305 ? 47.938 31.949 50.331 1.00 14.42 305 LEU A O 1
ATOM 2431 N N . ARG A 1 306 ? 47.851 34.151 49.822 1.00 11.43 306 ARG A N 1
ATOM 2432 C CA . ARG A 1 306 ? 49.184 34.233 49.223 1.00 12.36 306 ARG A CA 1
ATOM 2433 C C . ARG A 1 306 ? 49.787 35.582 49.577 1.00 12.01 306 ARG A C 1
ATOM 2434 O O . ARG A 1 306 ? 49.065 36.504 49.965 1.00 13.60 306 ARG A O 1
ATOM 2442 N N . ASP A 1 307 ? 51.108 35.697 49.443 1.00 12.83 307 ASP A N 1
ATOM 2443 C CA . ASP A 1 307 ? 51.803 36.946 49.747 1.00 13.77 307 ASP A CA 1
ATOM 2444 C C . ASP A 1 307 ? 51.798 37.883 48.552 1.00 15.33 307 ASP A C 1
ATOM 2445 O O . ASP A 1 307 ? 52.105 39.073 48.672 1.00 17.29 307 ASP A O 1
ATOM 2450 N N . ASN A 1 308 ? 51.450 37.340 47.394 1.00 14.65 308 ASN A N 1
ATOM 2451 C CA . ASN A 1 308 ? 51.385 38.118 46.168 1.00 12.83 308 ASN A CA 1
ATOM 2452 C C . ASN A 1 308 ? 50.458 37.420 45.199 1.00 14.54 308 ASN A C 1
ATOM 2453 O O . ASN A 1 308 ? 50.033 36.291 45.440 1.00 15.29 308 ASN A O 1
ATOM 2458 N N . THR A 1 309 ? 50.128 38.101 44.112 1.00 11.49 309 THR A N 1
ATOM 2459 C CA . THR A 1 309 ? 49.290 37.500 43.092 1.00 11.27 309 THR A CA 1
ATOM 2460 C C . THR A 1 309 ? 49.761 37.952 41.719 1.00 13.40 309 THR A C 1
ATOM 2461 O O . THR A 1 309 ? 50.372 39.012 41.579 1.00 14.40 309 THR A O 1
ATOM 2465 N N . GLU A 1 310 ? 49.493 37.141 40.706 1.00 12.43 310 GLU A N 1
ATOM 2466 C CA . GLU A 1 310 ? 49.828 37.523 39.343 1.00 15.01 310 GLU A CA 1
ATOM 2467 C C . GLU A 1 310 ? 48.609 38.086 38.632 1.00 15.25 310 GLU A C 1
ATOM 2468 O O . GLU A 1 310 ? 48.665 38.390 37.446 1.00 17.01 310 GLU A O 1
ATOM 2474 N N . ARG A 1 311 ? 47.511 38.246 39.366 1.00 15.63 311 ARG A N 1
ATOM 2475 C CA . ARG A 1 311 ?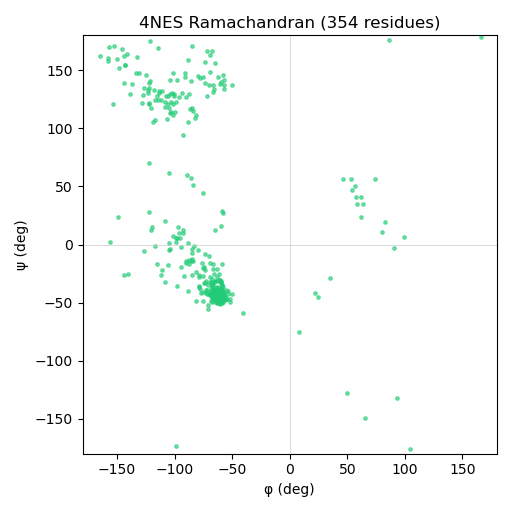 46.394 39.036 38.847 1.00 15.66 311 ARG A CA 1
ATOM 2476 C C . ARG A 1 311 ? 46.087 40.186 39.801 1.00 13.41 311 ARG A C 1
ATOM 2477 O O . ARG A 1 311 ? 45.048 40.207 40.472 1.00 16.42 311 ARG A O 1
ATOM 2485 N N . PRO A 1 312 ? 47.001 41.171 39.857 1.00 12.83 312 PRO A N 1
ATOM 2486 C CA . PRO A 1 312 ? 46.891 42.285 40.793 1.00 13.04 312 PRO A CA 1
ATOM 2487 C C . PRO A 1 312 ? 45.707 43.177 40.481 1.00 14.95 312 PRO A C 1
ATOM 2488 O O . PRO A 1 312 ? 45.327 43.947 41.349 1.00 14.41 312 PRO A O 1
ATOM 2492 N N . GLU A 1 313 ? 45.151 43.068 39.274 1.00 15.54 313 GLU A N 1
ATOM 2493 C CA . GLU A 1 313 ? 44.003 43.882 38.898 1.00 13.67 313 GLU A CA 1
ATOM 2494 C C . GLU A 1 313 ? 42.813 43.596 39.826 1.00 14.99 313 GLU A C 1
ATOM 2495 O O . GLU A 1 313 ? 42.019 44.483 40.116 1.00 15.59 313 GLU A O 1
ATOM 2501 N N . THR A 1 314 ? 42.713 42.368 40.324 1.00 13.65 314 THR A N 1
ATOM 2502 C CA . THR A 1 314 ? 41.633 42.026 41.253 1.00 14.59 314 THR A CA 1
ATOM 2503 C C . THR A 1 314 ? 41.767 42.767 42.580 1.00 15.55 314 THR A C 1
ATOM 2504 O O . THR A 1 314 ? 40.771 43.134 43.201 1.00 15.46 314 THR A O 1
ATOM 2508 N N . VAL A 1 315 ? 43.001 42.979 43.028 1.00 12.19 315 VAL A N 1
ATOM 2509 C CA . VAL A 1 315 ? 43.236 43.757 44.229 1.00 12.63 315 VAL A CA 1
ATOM 2510 C C . VAL A 1 315 ? 43.034 45.234 43.911 1.00 17.07 315 VAL A C 1
ATOM 2511 O O . VAL A 1 315 ? 42.412 45.959 44.689 1.00 19.84 315 VAL A O 1
ATOM 2515 N N . GLU A 1 316 ? 43.522 45.653 42.740 1.00 19.09 316 GLU A N 1
ATOM 2516 C CA . GLU A 1 316 ? 43.451 47.048 42.299 1.00 19.87 316 GLU A CA 1
ATOM 2517 C C . GLU A 1 316 ? 41.989 47.555 42.218 1.00 19.78 316 GLU A C 1
ATOM 2518 O O . GLU A 1 316 ? 41.702 48.673 42.643 1.00 19.49 316 GLU A O 1
ATOM 2524 N N . VAL A 1 317 ? 41.064 46.722 41.736 1.00 14.59 317 VAL A N 1
ATOM 2525 C CA . VAL A 1 317 ? 39.655 47.135 41.623 1.00 16.18 317 VAL A CA 1
ATOM 2526 C C . VAL A 1 317 ? 38.847 46.938 42.912 1.00 17.28 317 VAL A C 1
ATOM 2527 O O . VAL A 1 317 ? 37.690 47.360 42.991 1.00 22.45 317 VAL A O 1
ATOM 2531 N N . GLY A 1 318 ? 39.450 46.289 43.911 1.00 15.74 318 GLY A N 1
ATOM 2532 C CA . GLY A 1 318 ? 38.857 46.159 45.236 1.00 21.35 318 GLY A CA 1
ATOM 2533 C C . GLY A 1 318 ? 38.165 44.831 45.504 1.00 13.90 318 GLY A C 1
ATOM 2534 O O . GLY A 1 318 ? 37.532 44.641 46.553 1.00 20.28 318 GLY A O 1
ATOM 2535 N N . ALA A 1 319 ? 38.298 43.908 44.563 1.00 14.67 319 ALA A N 1
ATOM 2536 C CA . ALA A 1 319 ? 37.579 42.639 44.607 1.00 12.68 319 ALA A CA 1
ATOM 2537 C C . ALA A 1 319 ? 38.288 41.596 45.473 1.00 10.66 319 ALA A C 1
ATOM 2538 O O . ALA A 1 319 ? 37.684 40.592 45.832 1.00 11.20 319 ALA A O 1
ATOM 2540 N N . ASN A 1 320 ? 39.555 41.846 45.814 1.00 11.31 320 ASN A N 1
ATOM 2541 C CA . ASN A 1 320 ? 40.449 40.812 46.341 1.00 11.49 320 ASN A CA 1
ATOM 2542 C C . ASN A 1 320 ? 41.419 41.464 47.309 1.00 11.71 320 ASN A C 1
ATOM 2543 O O . ASN A 1 320 ? 41.728 42.652 47.181 1.00 13.47 320 ASN A O 1
ATOM 2548 N N . ILE A 1 321 ? 41.880 40.687 48.281 1.00 10.27 321 ILE A N 1
ATOM 2549 C CA . ILE A 1 321 ? 42.850 41.158 49.264 1.00 12.21 321 ILE A CA 1
ATOM 2550 C C . ILE A 1 321 ? 43.788 40.003 49.589 1.00 14.03 321 ILE A C 1
ATOM 2551 O O . ILE A 1 321 ? 43.344 38.855 49.703 1.00 13.16 321 ILE A O 1
ATOM 2556 N N . LEU A 1 322 ? 45.081 40.305 49.710 1.00 12.14 322 LEU A N 1
ATOM 2557 C CA . LEU A 1 322 ? 46.088 39.290 50.007 1.00 13.03 322 LEU A CA 1
ATOM 2558 C C . LEU A 1 322 ? 46.350 39.196 51.505 1.00 11.83 322 LEU A C 1
ATOM 2559 O O . LEU A 1 322 ? 46.586 40.217 52.157 1.00 14.74 322 LEU A O 1
ATOM 2564 N N . VAL A 1 323 ? 46.326 37.974 52.037 1.00 11.21 323 VAL A N 1
ATOM 2565 C CA . VAL A 1 323 ? 46.566 37.748 53.469 1.00 13.54 323 VAL A CA 1
ATOM 2566 C C . VAL A 1 323 ? 47.654 36.720 53.779 1.00 13.81 323 VAL A C 1
ATOM 2567 O O . VAL A 1 323 ? 47.996 36.510 54.950 1.00 14.26 323 VAL A O 1
ATOM 2571 N N . GLY A 1 324 ? 48.181 36.075 52.744 1.00 14.90 324 GLY A N 1
ATOM 2572 C CA . GLY A 1 324 ? 49.182 35.038 52.918 1.00 14.32 324 GLY A CA 1
ATOM 2573 C C . GLY A 1 324 ? 48.813 33.976 53.937 1.00 14.61 324 GLY A C 1
ATOM 2574 O O . GLY A 1 324 ? 47.702 33.409 53.913 1.00 14.45 324 GLY A O 1
ATOM 2575 N N . ASP A 1 325 ? 49.769 33.784 54.851 1.00 17.12 325 ASP A N 1
ATOM 2576 C CA . ASP A 1 325 ? 49.857 32.795 55.923 1.00 26.74 325 ASP A CA 1
ATOM 2577 C C . ASP A 1 325 ? 49.230 33.336 57.209 1.00 21.30 325 ASP A C 1
ATOM 2578 O O . ASP A 1 325 ? 48.963 32.589 58.158 1.00 23.07 325 ASP A O 1
ATOM 2583 N N . ASN A 1 326 ? 49.005 34.643 57.232 1.00 17.11 326 ASN A N 1
ATOM 2584 C CA . ASN A 1 326 ? 48.801 35.403 58.466 1.00 16.43 326 ASN A CA 1
ATOM 2585 C C . ASN A 1 326 ? 47.353 35.358 58.947 1.00 19.44 326 ASN A C 1
ATOM 2586 O O . ASN A 1 326 ? 46.465 35.857 58.260 1.00 17.35 326 ASN A O 1
ATOM 2591 N N . LYS A 1 327 ? 47.107 34.799 60.132 1.00 18.85 327 LYS A N 1
ATOM 2592 C CA . LYS A 1 327 ? 45.725 34.641 60.575 1.00 19.65 327 LYS A CA 1
ATOM 2593 C C . LYS A 1 327 ? 45.085 35.968 60.976 1.00 18.66 327 LYS A C 1
ATOM 2594 O O . LYS A 1 327 ? 43.886 36.153 60.804 1.00 19.15 327 LYS A O 1
ATOM 2600 N N . GLU A 1 328 ? 45.887 36.899 61.489 1.00 21.17 328 GLU A N 1
ATOM 2601 C CA . GLU A 1 328 ? 45.355 38.202 61.869 1.00 22.28 328 GLU A CA 1
ATOM 2602 C C . GLU A 1 328 ? 44.938 38.981 60.619 1.00 18.09 328 GLU A C 1
ATOM 2603 O O . GLU A 1 328 ? 43.894 39.637 60.606 1.00 18.59 328 GLU A O 1
ATOM 2609 N N . LYS A 1 329 ? 45.749 38.897 59.568 1.00 16.43 329 LYS A N 1
ATOM 2610 C CA . LYS A 1 329 ? 45.393 39.522 58.298 1.00 15.16 329 LYS A CA 1
ATOM 2611 C C . LYS A 1 329 ? 44.130 38.878 57.740 1.00 16.52 329 LYS A C 1
ATOM 2612 O O . LYS A 1 329 ? 43.279 39.558 57.169 1.00 15.88 329 LYS A O 1
ATOM 2618 N N . LEU A 1 330 ? 44.011 37.565 57.914 1.00 16.04 330 LEU A N 1
ATOM 2619 C CA . LEU A 1 330 ? 42.832 36.848 57.435 1.00 14.64 330 LEU A CA 1
ATOM 2620 C C . LEU A 1 330 ? 41.577 37.299 58.181 1.00 15.41 330 LEU A C 1
ATOM 2621 O O . LEU A 1 330 ? 40.537 37.551 57.575 1.00 16.69 330 LEU A O 1
ATOM 2626 N N . ILE A 1 331 ? 41.679 37.419 59.501 1.00 16.59 331 ILE A N 1
ATOM 2627 C CA . ILE A 1 331 ? 40.537 37.849 60.298 1.00 16.47 331 ILE A CA 1
ATOM 2628 C C . ILE A 1 331 ? 40.061 39.245 59.894 1.00 14.12 331 ILE A C 1
ATOM 2629 O O . ILE A 1 331 ? 38.863 39.463 59.696 1.00 16.21 331 ILE A O 1
ATOM 2634 N N . LYS A 1 332 ? 40.997 40.178 59.755 1.00 16.35 332 LYS A N 1
ATOM 2635 C CA . LYS A 1 332 ? 40.649 41.544 59.373 1.00 16.91 332 LYS A CA 1
ATOM 2636 C C . LYS A 1 332 ? 40.054 41.586 57.968 1.00 13.74 332 LYS A C 1
ATOM 2637 O O . LYS A 1 332 ? 39.077 42.297 57.719 1.00 17.11 332 LYS A O 1
ATOM 2643 N N . ALA A 1 333 ? 40.643 40.817 57.058 1.00 15.36 333 ALA A N 1
ATOM 2644 C CA . ALA A 1 333 ? 40.149 40.751 55.684 1.00 13.74 333 ALA A CA 1
ATOM 2645 C C . ALA A 1 333 ? 38.710 40.239 55.587 1.00 14.12 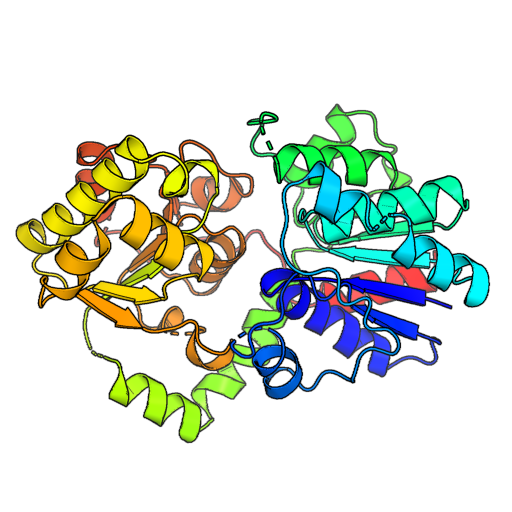333 ALA A C 1
ATOM 2646 O O . ALA A 1 333 ? 37.935 40.716 54.755 1.00 16.29 333 ALA A O 1
ATOM 2648 N N . VAL A 1 334 ? 38.355 39.264 56.417 1.00 14.01 334 VAL A N 1
ATOM 2649 C CA . VAL A 1 334 ? 36.991 38.753 56.418 1.00 14.33 334 VAL A CA 1
ATOM 2650 C C . VAL A 1 334 ? 36.016 39.859 56.808 1.00 17.39 334 VAL A C 1
ATOM 2651 O O . VAL A 1 334 ? 34.978 40.033 56.172 1.00 19.72 334 VAL A O 1
ATOM 2655 N N . GLU A 1 335 ? 36.363 40.625 57.841 1.00 18.15 335 GLU A N 1
ATOM 2656 C CA . GLU A 1 335 ? 35.527 41.747 58.252 1.00 25.25 335 GLU A CA 1
ATOM 2657 C C . GLU A 1 335 ? 35.355 42.764 57.124 1.00 21.00 335 GLU A C 1
ATOM 2658 O O . GLU A 1 335 ? 34.240 43.196 56.833 1.00 24.02 335 GLU A O 1
ATOM 2664 N N . ILE A 1 336 ? 36.463 43.133 56.488 1.00 17.89 336 ILE A N 1
ATOM 2665 C CA . ILE A 1 336 ? 36.444 44.094 55.391 1.00 20.00 336 ILE A CA 1
ATOM 2666 C C . ILE A 1 336 ? 35.573 43.582 54.249 1.00 22.91 336 ILE A C 1
ATOM 2667 O O . ILE A 1 336 ? 34.706 44.298 53.747 1.00 25.28 336 ILE A O 1
ATOM 2680 N N . LEU A 1 338 ? 33.284 41.149 54.209 1.00 19.99 338 LEU A N 1
ATOM 2681 C CA . LEU A 1 338 ? 31.895 40.919 54.611 1.00 19.72 338 LEU A CA 1
ATOM 2682 C C . LEU A 1 338 ? 31.044 42.178 54.434 1.00 25.93 338 LEU A C 1
ATOM 2683 O O . LEU A 1 338 ? 29.835 42.096 54.203 1.00 32.61 338 LEU A O 1
ATOM 2688 N N . ASN A 1 339 ? 31.684 43.340 54.544 1.00 31.34 339 ASN A N 1
ATOM 2689 C CA . ASN A 1 339 ? 30.994 44.624 54.445 1.00 32.22 339 ASN A CA 1
ATOM 2690 C C . ASN A 1 339 ? 31.235 45.332 53.115 1.00 35.57 339 ASN A C 1
ATOM 2691 O O . ASN A 1 339 ? 30.736 46.436 52.882 1.00 37.49 339 ASN A O 1
ATOM 2696 N N . LYS A 1 340 ? 32.001 44.683 52.246 1.00 31.64 340 LYS A N 1
ATOM 2697 C CA . LYS A 1 340 ? 32.359 45.234 50.946 1.00 29.41 340 LYS A CA 1
ATOM 2698 C C . LYS A 1 340 ? 31.167 45.235 49.986 1.00 28.56 340 LYS A C 1
ATOM 2699 O O . LYS A 1 340 ? 30.513 44.209 49.801 1.00 30.72 340 LYS A O 1
ATOM 2705 N N . LYS A 1 341 ? 30.876 46.386 49.386 1.00 27.51 341 LYS A N 1
ATOM 2706 C CA . LYS A 1 341 ? 29.851 46.453 48.348 1.00 27.23 341 LYS A CA 1
ATOM 2707 C C . LYS A 1 341 ? 30.327 45.666 47.134 1.00 22.70 341 LYS A C 1
ATOM 2708 O O . LYS A 1 341 ? 31.453 45.859 46.668 1.00 24.32 341 LYS A O 1
ATOM 2714 N N . ARG A 1 342 ? 29.471 44.795 46.610 1.00 21.55 342 ARG A N 1
ATOM 2715 C CA . ARG A 1 342 ? 29.876 43.917 45.517 1.00 20.96 342 ARG A CA 1
ATOM 2716 C C . ARG A 1 342 ? 29.747 44.604 44.173 1.00 19.91 342 ARG A C 1
ATOM 2717 O O . ARG A 1 342 ? 29.133 44.091 43.236 1.00 31.23 342 ARG A O 1
ATOM 2725 N N . ASN A 1 343 ? 30.327 45.795 44.108 1.00 22.81 343 ASN A N 1
ATOM 2726 C CA . ASN A 1 343 ? 30.485 46.501 42.859 1.00 26.66 343 ASN A CA 1
ATOM 2727 C C . ASN A 1 343 ? 31.961 46.797 42.648 1.00 28.44 343 ASN A C 1
ATOM 2728 O O . ASN A 1 343 ? 32.663 47.251 43.554 1.00 30.06 343 ASN A O 1
ATOM 2733 N N . TRP A 1 344 ? 32.434 46.451 41.461 1.00 14.30 344 TRP A N 1
ATOM 2734 C CA . TRP A 1 344 ? 33.764 46.801 41.010 1.00 13.90 344 TRP A CA 1
ATOM 2735 C C . TRP A 1 344 ? 33.815 46.576 39.516 1.00 15.82 344 TRP A C 1
ATOM 2736 O O . TRP A 1 344 ? 32.963 45.892 38.960 1.00 14.76 344 TRP A O 1
ATOM 2747 N N . LYS A 1 345 ? 34.811 47.172 38.877 1.00 16.47 345 LYS A N 1
ATOM 2748 C CA . LYS A 1 345 ? 35.044 46.997 37.450 1.00 20.57 345 LYS A CA 1
ATOM 2749 C C . LYS A 1 345 ? 35.517 45.579 37.140 1.00 25.19 345 LYS A C 1
ATOM 2750 O O . LYS A 1 345 ? 36.149 44.958 37.984 1.00 20.91 345 LYS A O 1
ATOM 2756 N N . ASN A 1 346 ? 35.178 45.050 35.962 1.00 26.63 346 ASN A N 1
ATOM 2757 C CA . ASN A 1 346 ? 35.835 43.825 35.493 1.00 26.75 346 ASN A CA 1
ATOM 2758 C C . ASN A 1 346 ? 36.924 44.158 34.492 1.00 18.14 346 ASN A C 1
ATOM 2759 O O . ASN A 1 346 ? 36.658 44.657 33.400 1.00 21.35 346 ASN A O 1
ATOM 2764 N N . PRO A 1 347 ? 38.168 43.881 34.876 1.00 16.05 347 PRO A N 1
ATOM 2765 C CA . PRO A 1 347 ? 39.364 44.225 34.113 1.00 16.52 347 PRO A CA 1
ATOM 2766 C C . PRO A 1 347 ? 39.699 43.189 33.047 1.00 15.99 347 PRO A C 1
ATOM 2767 O O . PRO A 1 347 ? 40.630 43.408 32.276 1.00 15.74 347 PRO A O 1
ATOM 2771 N N . PHE A 1 348 ? 38.950 42.091 32.984 1.00 12.62 348 PHE A N 1
ATOM 2772 C CA . PHE A 1 348 ? 39.394 40.956 32.179 1.00 12.64 348 PHE A CA 1
ATOM 2773 C C . PHE A 1 348 ? 38.732 40.796 30.818 1.00 10.71 348 PHE A C 1
ATOM 2774 O O . PHE A 1 348 ? 38.962 39.796 30.130 1.00 11.50 348 PHE A O 1
ATOM 2782 N N . GLY A 1 349 ? 37.935 41.779 30.422 1.00 11.82 349 GLY A N 1
ATOM 2783 C CA . GLY A 1 349 ? 37.384 41.792 29.081 1.00 11.50 349 GLY A CA 1
ATOM 2784 C C . GLY A 1 349 ? 35.922 41.409 28.988 1.00 10.08 349 GLY A C 1
ATOM 2785 O O . GLY A 1 349 ? 35.262 41.171 30.003 1.00 16.61 349 GLY A O 1
ATOM 2786 N N . ASN A 1 350 ? 35.426 41.327 27.762 1.00 11.07 350 ASN A N 1
ATOM 2787 C CA . ASN A 1 350 ? 33.994 41.138 27.566 1.00 12.37 350 ASN A CA 1
ATOM 2788 C C . ASN A 1 350 ? 33.602 39.747 27.064 1.00 12.75 350 ASN A C 1
ATOM 2789 O O . ASN A 1 350 ? 32.509 39.552 26.541 1.00 12.90 350 ASN A O 1
ATOM 2794 N N . GLY A 1 351 ? 34.481 38.771 27.255 1.00 10.19 351 GLY A N 1
ATOM 2795 C CA . GLY A 1 351 ? 34.090 37.381 27.082 1.00 10.70 351 GLY A CA 1
ATOM 2796 C C . GLY A 1 351 ? 34.103 36.835 25.673 1.00 12.01 351 GLY A C 1
ATOM 2797 O O . GLY A 1 351 ? 33.484 35.802 25.397 1.00 13.41 351 GLY A O 1
ATOM 2798 N N . LYS A 1 352 ? 34.821 37.513 24.785 1.00 10.29 352 LYS A N 1
ATOM 2799 C CA . LYS A 1 352 ? 34.990 37.042 23.421 1.00 8.78 352 LYS A CA 1
ATOM 2800 C C . LYS A 1 352 ? 36.468 36.874 23.095 1.00 9.20 352 LYS A C 1
ATOM 2801 O O . LYS A 1 352 ? 36.885 36.961 21.945 1.00 10.17 352 LYS A O 1
ATOM 2807 N N . SER A 1 353 ? 37.257 36.596 24.122 1.00 8.93 353 SER A N 1
ATOM 2808 C CA . SER A 1 353 ? 38.697 36.423 23.962 1.00 7.72 353 SER A CA 1
ATOM 2809 C C . SER A 1 353 ? 39.058 35.216 23.103 1.00 8.52 353 SER A C 1
ATOM 2810 O O . SER A 1 353 ? 40.001 35.272 22.317 1.00 9.13 353 SER A O 1
ATOM 2813 N N . GLY A 1 354 ? 38.333 34.115 23.274 1.00 8.83 354 GLY A N 1
ATOM 2814 C CA . GLY A 1 354 ? 38.593 32.922 22.483 1.00 9.02 354 GLY A CA 1
ATOM 2815 C C . GLY A 1 354 ? 38.452 33.189 20.998 1.00 9.12 354 GLY A C 1
ATOM 2816 O O . GLY A 1 354 ? 39.313 32.813 20.208 1.00 10.04 354 GLY A O 1
ATOM 2817 N N . GLU A 1 355 ? 37.374 33.857 20.613 1.00 8.99 355 GLU A N 1
ATOM 2818 C CA . GLU A 1 355 ? 37.158 34.170 19.207 1.00 8.64 355 GLU A CA 1
ATOM 2819 C C . GLU A 1 355 ? 38.242 35.105 18.683 1.00 9.47 355 GLU A C 1
ATOM 2820 O O . GLU A 1 355 ? 38.712 34.932 17.560 1.00 10.62 355 GLU A O 1
ATOM 2826 N N . ARG A 1 356 ? 38.649 36.079 19.494 1.00 8.67 356 ARG A N 1
ATOM 2827 C CA . ARG A 1 356 ? 39.674 37.032 19.058 1.00 9.85 356 ARG A CA 1
ATOM 2828 C C . ARG A 1 356 ? 41.022 36.340 18.848 1.00 9.31 356 ARG A C 1
ATOM 2829 O O . ARG A 1 356 ? 41.717 36.601 17.866 1.00 10.17 356 ARG A O 1
ATOM 2837 N N . ILE A 1 357 ? 41.367 35.439 19.762 1.00 7.94 357 ILE A N 1
ATOM 2838 C CA . ILE A 1 357 ? 42.598 34.655 19.653 1.00 7.33 357 ILE A CA 1
ATOM 2839 C C . ILE A 1 357 ? 42.628 33.838 18.369 1.00 9.41 357 ILE A C 1
ATOM 2840 O O . ILE A 1 357 ? 43.623 33.857 17.639 1.00 8.32 357 ILE A O 1
ATOM 2845 N N . VAL A 1 358 ? 41.529 33.155 18.062 1.00 9.47 358 VAL A N 1
ATOM 2846 C CA . VAL A 1 358 ? 41.471 32.359 16.844 1.00 8.53 358 VAL A CA 1
ATOM 2847 C C . VAL A 1 358 ? 41.552 33.239 15.589 1.00 9.17 358 VAL A C 1
ATOM 2848 O O . VAL A 1 358 ? 42.201 32.867 14.610 1.00 9.70 358 VAL A O 1
ATOM 2852 N N . ARG A 1 359 ? 40.909 34.408 15.608 1.00 9.32 359 ARG A N 1
ATOM 2853 C CA . ARG A 1 359 ? 41.023 35.336 14.479 1.00 9.91 359 ARG A CA 1
ATOM 2854 C C . ARG A 1 359 ? 42.472 35.783 14.268 1.00 9.56 359 ARG A C 1
ATOM 2855 O O . ARG A 1 359 ? 42.969 35.791 13.140 1.00 10.66 359 ARG A O 1
ATOM 2863 N N . ILE A 1 360 ? 43.155 36.135 15.353 1.00 8.65 360 ILE A N 1
ATOM 2864 C CA . ILE A 1 360 ? 44.552 36.554 15.251 1.00 9.77 360 ILE A CA 1
ATOM 2865 C C . ILE A 1 360 ? 45.433 35.451 14.671 1.00 10.22 360 ILE A C 1
ATOM 2866 O O . ILE A 1 360 ? 46.280 35.716 13.809 1.00 12.03 360 ILE A O 1
ATOM 2871 N N . LEU A 1 361 ? 45.225 34.214 15.116 1.00 9.12 361 LEU A N 1
ATOM 2872 C CA . LEU A 1 361 ? 46.036 33.106 14.626 1.00 10.98 361 LEU A CA 1
ATOM 2873 C C . LEU A 1 361 ? 45.713 32.818 13.170 1.00 13.07 361 LEU A C 1
ATOM 2874 O O . LEU A 1 361 ? 46.588 32.420 12.411 1.00 14.00 361 LEU A O 1
ATOM 2879 N N . THR A 1 362 ? 44.462 33.042 12.774 1.00 9.86 362 THR A N 1
ATOM 2880 C CA . THR A 1 362 ? 44.061 32.835 11.388 1.00 11.56 362 THR A CA 1
ATOM 2881 C C . THR A 1 362 ? 44.778 33.812 10.461 1.00 12.96 362 THR A C 1
ATOM 2882 O O . THR A 1 362 ? 45.325 33.415 9.425 1.00 15.80 362 THR A O 1
ATOM 2886 N N . TYR A 1 363 ? 44.794 35.089 10.840 1.00 14.36 363 TYR A N 1
ATOM 2887 C CA . TYR A 1 363 ? 45.423 36.110 10.002 1.00 15.76 363 TYR A CA 1
ATOM 2888 C C . TYR A 1 363 ? 46.944 36.112 10.135 1.00 19.41 363 TYR A C 1
ATOM 2889 O O . TYR A 1 363 ? 47.654 36.355 9.151 1.00 22.27 363 TYR A O 1
ATOM 2898 N N . GLY A 1 364 ? 47.443 35.836 11.338 1.00 16.80 364 GLY A N 1
ATOM 2899 C CA . GLY A 1 364 ? 48.873 35.864 11.601 1.00 18.35 364 GLY A CA 1
ATOM 2900 C C . GLY A 1 364 ? 49.378 37.261 11.916 1.00 20.49 364 GLY A C 1
ATOM 2901 O O . GLY A 1 364 ? 48.641 38.241 11.771 1.00 28.31 364 GLY A O 1
#

InterPro domains:
  IPR003331 UDP-N-acetylglucosamine 2-epimerase domain [PF02350] (22-361)
  IPR029767 UDP-N-acetylglucosamine 2-epimerase WecB-like [PTHR43174] (1-363)
  IPR029767 UDP-N-acetylglucosamine 2-epimerase WecB-like [TIGR00236] (1-364)

Solvent-accessible surface area: 15494 Å² total

Radius of gyration: 19.81 Å; Cα contacts (8 Å, |Δi|>4): 679; chains: 1; bounding box: 45×38×57 Å

B-factor: mean 17.84, std 10.06, range [3.32, 51.71]

Secondary structure (DSSP, 8-state):
-EEEEE-SHHHHHHHHHHHHHHTTS---EEEEE--S--S---HHHHHHTTPPPPSEE-------HHHHHH--HHHHHHHHHH--SEEEEESSSHHHHHHHHHHHHTT-EEEEES-----S----HHHHHHHHHHT-SEEEESSHHHHHHHHHTT--GGGEEE---HHHHHHHHHHHHHHT-HHHHHHHHHH---EEEEE---HHHHSSHHHHHHHHHHHHHHHHHH--EEEEE--HHHHHHHHHTT-HHHHHH-TTEEEE----HHHH--TTT-SEEEE--HHHHHHHHHHT--EEE-SS--S-THHHHTTSEEE-TT-HHHHHHHHH-----S----TT-SS-HHHHHHHHHHH-

Nearest PDB structures (foldseek):
  4nes-assembly1_A-2  TM=1.002E+00  e=5.668E-65  Methanocaldococcus jannaschii DSM 2661
  7vz6-assembly1_H  TM=8.803E-01  e=1.689E-29  Streptomyces kasugaensis
  7vz6-assembly1_E  TM=8.802E-01  e=1.887E-29  Streptomyces kasugaensis
  1vgv-assembly2_C  TM=8.706E-01  e=5.598E-30  Escherichia coli
  7vz6-assembly1_A  TM=8.712E-01  e=5.098E-29  Streptomyces kasugaensis

CATH classification: 3.40.50.2000 (+1 more: 3.40.50.2000)

Organism: Methanocaldococcus jannaschii (strain ATCC 43067 / DSM 2661 / JAL-1 / JCM 10045 / NBRC 100440) (NCBI:txid243232)

Foldseek 3Di:
DEEEEEEDDVFLLQCLLLQVQCVVDPDDYFYAYQPLDPPCLVVLSCVVSVHDDGPHYNPLHDDDLCSSLVSLVRLLVVCVVPVDQEYEYEAFDSRLQSNLVNCLVVVRAYAYAQAQQAQVCCVGRRVRRVNSNVSHQAGAHQFVNSLVSSVVVVHDNVRYDHQFGLLLLSLVVQQVVLVPDPVLVVVLVVQAAEAEEEEEDDCVQQVDLVLVVLVVVLVVVLCVVVVHAYEYAYDPNNCVSCVVNVNNVVQVPPPSYHYDHNHHPSNVNCLLRYQAYEYQDQSSLLSQLSSLHAYEHQQPTHSPCVCVVFPRYYYDHSHSVSSNVSVVCSPDDSDTDRRRDDNNSSNVSVVVVVVD

=== Feature glossary ===
The record interleaves many kinds of information about one protein. Here is each kind framed as the question it answers.

Q: What does the local fold look like, residue by residue?
A: The Foldseek 3Di string encodes local tertiary geometry as a 20-letter alphabet — one character per residue — derived from the relative positions of nearby Cα atoms. Unlike the amino-acid sequence, 3Di is a direct function of the 3D structure, so two proteins with the same fold have similar 3Di strings even at low sequence identity.

Q: Which residues are in helices, strands, or loops?
A: The SS8 string is DSSP's per-residue secondary-structure call. α-helix (H) means an i→i+4 H-bond ladder; β-strand (E) means the residue participates in a β-sheet; 3₁₀ (G) and π (I) are tighter and wider helices; T/S are turns/bends; '-' is loop.

Q: How big and how compact is the whole molecule?
A: Radius of gyration (Rg) is the root-mean-square distance of Cα atoms from their centroid — a single number for overall size and compactness. A globular domain of N residues has Rg ≈ 2.2·N^0.38 Å; an extended or disordered chain has a much larger Rg. The Cα contact count is the number of residue pairs whose Cα atoms are within 8 Å and are more than four positions apart in sequence — a standard proxy for tertiary packing density. The bounding box is the smallest axis-aligned box enclosing all Cα atoms.

Q: Where is each backbone atom in 3D?
A: Structure coordinates are given as an mmCIF _atom_site loop: one row per atom with element, residue name, chain id, sequence number, and x/y/z position in Å. Only the four main-chain atoms per residue are included here; side chains are omitted to keep the record compact.

Q: What is the amino-acid chain?
A: Primary structure: the covalent order of the twenty standard amino acids along the backbone. Two proteins with the same sequence will (almost always) fold to the same structure; two with 30% identity often share a fold but not the details.

Q: What if only a Cα trace is available?
A: Three-state secondary structure (P-SEA) collapses the eight DSSP classes into helix (a), strand (b), and coil (c). P-SEA assigns these from Cα geometry alone — distances and angles — without requiring backbone oxygens, so it works on any Cα trace.

Q: What family and function is it annotated with?
A: Database cross-references. InterPro integrates a dozen domain/family signature databases into unified entries with residue-range hits. GO terms attach function/process/location labels with evidence codes. CATH codes position the fold in a four-level structural taxonomy. Organism is the NCBI-taxonomy species name.

Q: How confident is the AlphaFold model at each residue?
A: pLDDT is the predicted lDDT-Cα score: AlphaFold's confidence that the local environment of each residue (all inter-atomic distances within 15 Å) is correctly placed. It is a per-residue number between 0 and 100, with higher meaning more reliable.

Q: How mobile is each atom in the crystal?
A: B-factor (Debye–Waller factor) reflects atomic displacement in the crystal lattice. It is an experimental observable (units Å²), not a prediction; low values mean the atom is pinned down, high values mean it moves or is heterogeneous across the crystal.

Q: Which residues are buried vs exposed?
A: SASA measures how much of the protein is reachable by solvent. It is computed by rolling a water-sized probe over the atomic surface and summing the exposed area (Å²). Per-residue SASA distinguishes core (buried, low SASA) from surface (exposed, high SASA) residues; total SASA is a whole-molecule size measure.

Q: What do the diagnostic plots show?
A: Plot images: a contact map (which residues are close in 3D, as an N×N binary image), a Ramachandran scatter (backbone torsion angles, revealing secondary-structure composition at a glance), and — for AlphaFold structures — a PAE heatmap (pairwise prediction confidence).

Q: What known structures does this most resemble?
A: The Foldseek neighbor list gives the closest experimentally determined structures in the PDB, ranked by structural alignment. TM-score near 1 means near-identical fold; near 0.3 means only rough topology match. This is how one finds what a novel AlphaFold prediction most resembles in the solved-structure universe.

Q: Are the domains correctly placed relative to each other?
A: Predicted aligned error is AlphaFold's pairwise confidence. Unlike pLDDT (per-residue), PAE is per-residue-pair and captures whether two parts of the structure are correctly placed relative to each other. Units are ångströms of expected positional error.

Q: What do the rendered images show?
A: Structure images are PyMOL renders from six orthogonal camera directions. Cartoon representation draws helices as coils and strands as arrows; sticks shows the backbone as bonds; surface shows the solvent-excluded envelope. Rainbow coloring maps sequence position to hue (blue→red, N→C); chain coloring assigns a distinct color per polypeptide.

Q: What are the backbone torsion angles?
A: φ (phi) and ψ (psi) are the two rotatable backbone dihedrals per residue: φ is the C(i-1)–N–Cα–C torsion, ψ is the N–Cα–C–N(i+1) torsion, both in degrees on (−180°, 180°]. α-helical residues cluster near (−60°, −45°); β-strand residues near (−120°, +130°). A Ramachandran plot is simply a scatter of (φ, ψ) for every residue.